Protein AF-A0A2P4QS79-F1 (afdb_monomer)

Foldseek 3Di:
DDDDDDDDDDDDDDDDDDDDDDDDDDDDDDDDDDDDDDDDDDDDDDDDDDDDDDDDDDDDDDDDDDDDDDDDDDDDDPPPPPVVQPLLNLLALAAEDEDDDLCVVVPDDDPVCVVLQKWKKFKDWDDDPRYIYIYIDTDDPVRDDPDTLIWIWGWDQDPVVRDIFTKTWLVSLQSNLCVRSVHDDDPVRSVVLVVVCCVQVWDWAAPPDVNRPVVLVSQCVDPPDHPPPNHDTITMGTSNCRVVSSRVVSCVSNPDDPPPD

pLDDT: mean 70.71, std 26.75, range [28.97, 98.38]

InterPro domains:
  IPR055509 Domain of unknown function DUF7082 [PF23305] (94-250)

Radius of gyration: 30.73 Å; Cα contacts (8 Å, |Δi|>4): 246; chains: 1; bounding box: 51×110×88 Å

Nearest PDB structures (foldseek):
  8tyy-assembly1_B  TM=3.807E-01  e=1.231E+00  Ensifer aridi
  5t3p-assembly1_A  TM=2.714E-01  e=2.803E-01  Homo sapiens

Solvent-accessible surface area (backbone atoms only — not comparable to full-atom values): 17527 Å² total; per-residue (Å²): 136,82,88,82,86,87,81,89,80,90,78,88,79,85,88,78,85,84,77,89,82,88,84,84,89,84,81,91,82,89,80,89,83,81,89,84,81,87,86,84,80,84,83,86,81,89,83,85,87,83,90,82,91,82,90,84,83,91,82,83,86,90,84,88,85,91,86,92,84,89,80,90,76,93,76,74,87,75,78,74,79,71,75,78,69,46,69,40,64,73,29,47,69,37,45,75,49,70,56,78,64,75,65,59,75,77,48,90,73,50,71,68,31,57,73,71,38,42,45,45,32,39,49,48,76,48,76,58,94,50,38,37,42,31,38,67,44,81,49,56,86,88,70,63,64,97,73,80,44,64,36,58,42,28,60,48,76,38,82,89,76,74,42,85,41,45,25,32,41,58,65,37,53,51,52,46,53,30,61,73,71,70,46,87,73,49,73,67,53,50,50,55,52,51,63,58,51,52,78,65,64,54,51,78,29,32,94,91,36,88,96,31,39,70,60,36,51,53,59,65,66,38,82,82,75,54,62,92,57,84,85,58,70,42,47,34,32,55,44,87,47,54,67,59,52,53,52,51,54,42,47,66,28,21,68,62,73,81,78,85,127

Structure (mmCIF, N/CA/C/O backbone):
data_AF-A0A2P4QS79-F1
#
_entry.id   AF-A0A2P4QS79-F1
#
loop_
_atom_site.group_PDB
_atom_site.id
_atom_site.type_symbol
_atom_site.label_atom_id
_atom_site.label_alt_id
_atom_site.label_comp_id
_atom_site.label_asym_id
_atom_site.label_entity_id
_atom_site.label_seq_id
_atom_site.pdbx_PDB_ins_code
_atom_site.Cartn_x
_atom_site.Cartn_y
_atom_site.Cartn_z
_atom_site.occupancy
_atom_site.B_iso_or_equiv
_atom_site.auth_seq_id
_atom_site.auth_comp_id
_atom_site.auth_asym_id
_atom_site.auth_atom_id
_atom_site.pdbx_PDB_model_num
ATOM 1 N N . MET A 1 1 ? 1.875 -49.638 8.925 1.00 35.75 1 MET A N 1
ATOM 2 C CA . MET A 1 1 ? 2.811 -48.730 9.615 1.00 35.75 1 MET A CA 1
ATOM 3 C C . MET A 1 1 ? 3.895 -48.361 8.611 1.00 35.75 1 MET A C 1
ATOM 5 O O . MET A 1 1 ? 4.547 -49.262 8.114 1.00 35.75 1 MET A O 1
ATOM 9 N N . ALA A 1 2 ? 3.957 -47.070 8.267 1.00 34.56 2 ALA A N 1
ATOM 10 C CA . ALA A 1 2 ? 4.999 -46.340 7.529 1.00 34.56 2 ALA A CA 1
ATOM 11 C C . ALA A 1 2 ? 5.436 -46.818 6.121 1.00 34.56 2 ALA A C 1
ATOM 13 O O . ALA A 1 2 ? 6.329 -47.641 5.960 1.00 34.56 2 ALA A O 1
ATOM 14 N N . MET A 1 3 ? 4.865 -46.155 5.108 1.00 29.72 3 MET A N 1
ATOM 15 C CA . MET A 1 3 ? 5.586 -45.716 3.906 1.00 29.72 3 MET A CA 1
ATOM 16 C C . MET A 1 3 ? 6.530 -44.559 4.277 1.00 29.72 3 MET A C 1
ATOM 18 O O . MET A 1 3 ? 6.174 -43.763 5.145 1.00 29.72 3 MET A O 1
ATOM 22 N N . VAL A 1 4 ? 7.677 -44.449 3.600 1.00 33.69 4 VAL A N 1
ATOM 23 C CA . VAL A 1 4 ? 8.150 -43.277 2.824 1.00 33.69 4 VAL A CA 1
ATOM 24 C C . VAL A 1 4 ? 9.611 -43.545 2.438 1.00 33.69 4 VAL A C 1
ATOM 26 O O . VAL A 1 4 ? 10.509 -43.536 3.277 1.00 33.69 4 VAL A O 1
ATOM 29 N N . TYR A 1 5 ? 9.833 -43.780 1.145 1.00 31.25 5 TYR A N 1
ATOM 30 C CA . TYR A 1 5 ? 11.139 -43.647 0.511 1.00 31.25 5 TYR A CA 1
ATOM 31 C C . TYR A 1 5 ? 11.399 -42.159 0.249 1.00 31.25 5 TYR A C 1
ATOM 33 O O . TYR A 1 5 ? 10.608 -41.490 -0.414 1.00 31.25 5 TYR A O 1
ATOM 41 N N . LEU A 1 6 ? 12.518 -41.657 0.763 1.00 37.09 6 LEU A N 1
ATOM 42 C CA . LEU A 1 6 ? 13.164 -40.440 0.283 1.00 37.09 6 LEU A CA 1
ATOM 43 C C . LEU A 1 6 ? 13.928 -40.792 -0.995 1.00 37.09 6 LEU A C 1
ATOM 45 O O . LEU A 1 6 ? 14.802 -41.655 -0.938 1.00 37.09 6 LEU A O 1
ATOM 49 N N . ASN A 1 7 ? 13.678 -40.100 -2.110 1.00 32.53 7 ASN A N 1
ATOM 50 C CA . ASN A 1 7 ? 14.799 -39.690 -2.950 1.00 32.53 7 ASN A CA 1
ATOM 51 C C . ASN A 1 7 ? 14.496 -38.482 -3.843 1.00 32.53 7 ASN A C 1
ATOM 53 O O . ASN A 1 7 ? 13.416 -38.345 -4.411 1.00 32.53 7 ASN A O 1
ATOM 57 N N . GLN A 1 8 ? 15.499 -37.612 -3.905 1.00 36.91 8 GLN A N 1
ATOM 58 C CA . GLN A 1 8 ? 15.573 -36.340 -4.614 1.00 36.91 8 GLN A CA 1
ATOM 59 C C . GLN A 1 8 ? 15.430 -36.488 -6.131 1.00 36.91 8 GLN A C 1
ATOM 61 O O . GLN A 1 8 ? 15.931 -37.432 -6.736 1.00 36.91 8 GLN A O 1
ATOM 66 N N . SER A 1 9 ? 14.828 -35.486 -6.767 1.00 34.41 9 SER A N 1
ATOM 67 C CA . SER A 1 9 ? 14.960 -35.252 -8.206 1.00 34.41 9 SER A CA 1
ATOM 68 C C . SER A 1 9 ? 15.068 -33.751 -8.447 1.00 34.41 9 SER A C 1
ATOM 70 O O . SER A 1 9 ? 14.074 -33.033 -8.504 1.00 34.41 9 SER A O 1
ATOM 72 N N . SER A 1 10 ? 16.312 -33.285 -8.531 1.00 34.25 10 SER A N 1
ATOM 73 C CA . SER A 1 10 ? 16.679 -31.996 -9.106 1.00 34.25 10 SER A CA 1
ATOM 74 C C . SER A 1 10 ? 16.410 -32.038 -10.608 1.00 34.25 10 SER A C 1
ATOM 76 O O . SER A 1 10 ? 16.962 -32.890 -11.300 1.00 34.25 10 SER A O 1
ATOM 78 N N . ILE A 1 11 ? 15.604 -31.110 -11.121 1.00 33.84 11 ILE A N 1
ATOM 79 C CA . ILE A 1 11 ? 15.519 -30.838 -12.558 1.00 33.84 11 ILE A CA 1
ATOM 80 C C . ILE A 1 11 ? 15.918 -29.380 -12.755 1.00 33.84 11 ILE A C 1
ATOM 82 O O . ILE A 1 11 ? 15.175 -28.459 -12.426 1.00 33.84 11 ILE A O 1
ATOM 86 N N . ALA A 1 12 ? 17.143 -29.199 -13.245 1.00 32.28 12 ALA A N 1
ATOM 87 C CA . ALA A 1 12 ? 17.610 -27.958 -13.834 1.00 32.28 12 ALA A CA 1
ATOM 88 C C . ALA A 1 12 ? 16.958 -27.802 -15.216 1.00 32.28 12 ALA A C 1
ATOM 90 O O . ALA A 1 12 ? 16.959 -28.744 -16.007 1.00 32.28 12 ALA A O 1
ATOM 91 N N . VAL A 1 13 ? 16.415 -26.620 -15.505 1.00 35.50 13 VAL A N 1
ATOM 92 C CA . VAL A 1 13 ? 15.931 -26.245 -16.841 1.00 35.50 13 VAL A CA 1
ATOM 93 C C . VAL A 1 13 ? 16.934 -25.244 -17.427 1.00 35.50 13 VAL A C 1
ATOM 95 O O . VAL A 1 13 ? 17.233 -24.256 -16.752 1.00 35.50 13 VAL A O 1
ATOM 98 N N . PRO A 1 14 ? 17.496 -25.480 -18.627 1.00 37.78 14 PRO A N 1
ATOM 99 C CA . PRO A 1 14 ? 18.484 -24.585 -19.212 1.00 37.78 14 PRO A CA 1
ATOM 100 C C . PRO A 1 14 ? 17.825 -23.356 -19.852 1.00 37.78 14 PRO A C 1
ATOM 102 O O . PRO A 1 14 ? 16.816 -23.451 -20.549 1.00 37.78 14 PRO A O 1
ATOM 105 N N . MET A 1 15 ? 18.436 -22.201 -19.594 1.00 35.03 15 MET A N 1
ATOM 106 C CA . MET A 1 15 ? 18.147 -20.896 -20.185 1.00 35.03 15 MET A CA 1
ATOM 107 C C . MET A 1 15 ? 18.647 -20.897 -21.638 1.00 35.03 15 MET A C 1
ATOM 109 O O . MET A 1 15 ? 19.835 -21.101 -21.870 1.00 35.03 15 MET A O 1
ATOM 113 N N . ALA A 1 16 ? 17.738 -20.733 -22.601 1.00 39.34 16 ALA A N 1
ATOM 114 C CA . ALA A 1 16 ? 18.063 -20.657 -24.023 1.00 39.34 16 ALA A CA 1
ATOM 115 C C . ALA A 1 16 ? 18.208 -19.195 -24.475 1.00 39.34 16 ALA A C 1
ATOM 117 O O . ALA A 1 16 ? 17.377 -18.346 -24.145 1.00 39.34 16 ALA A O 1
ATOM 118 N N . ASP A 1 17 ? 19.275 -18.954 -25.234 1.00 31.19 17 ASP A N 1
ATOM 119 C CA . ASP A 1 17 ? 19.666 -17.705 -25.880 1.00 31.19 17 ASP A CA 1
ATOM 120 C C . ASP A 1 17 ? 18.577 -17.149 -26.810 1.00 31.19 17 ASP A C 1
ATOM 122 O O . ASP A 1 17 ? 18.165 -17.807 -27.767 1.00 31.19 17 ASP A O 1
ATOM 126 N N . TYR A 1 18 ? 18.164 -15.898 -26.590 1.00 36.56 18 TYR A N 1
ATOM 127 C CA . TYR A 1 18 ? 17.430 -15.128 -27.594 1.00 36.56 18 TYR A CA 1
ATOM 128 C C . TYR A 1 18 ? 18.412 -14.276 -28.393 1.00 36.56 18 TYR A C 1
ATOM 130 O O . TYR A 1 18 ? 18.822 -13.189 -27.984 1.00 36.56 18 TYR A O 1
ATOM 138 N N . HIS A 1 19 ? 18.789 -14.808 -29.554 1.00 36.03 19 HIS A N 1
ATOM 139 C CA . HIS A 1 19 ? 19.471 -14.064 -30.597 1.00 36.03 19 HIS A CA 1
ATOM 140 C C . HIS A 1 19 ? 18.536 -13.039 -31.256 1.00 36.03 19 HIS A C 1
ATOM 142 O O . HIS A 1 19 ? 17.372 -13.298 -31.554 1.00 36.03 19 HIS A O 1
ATOM 148 N N . HIS A 1 20 ? 19.132 -11.874 -31.485 1.00 40.84 20 HIS A N 1
ATOM 149 C CA . HIS A 1 20 ? 18.682 -10.712 -32.239 1.00 40.84 20 HIS A CA 1
ATOM 150 C C . HIS A 1 20 ? 18.032 -11.087 -33.585 1.00 40.84 20 HIS A C 1
ATOM 152 O O . HIS A 1 20 ? 18.684 -11.698 -34.432 1.00 40.84 20 HIS A O 1
ATOM 158 N N . LEU A 1 21 ? 16.784 -10.667 -33.813 1.00 33.66 21 LEU A N 1
ATOM 159 C CA . LEU A 1 21 ? 16.186 -10.624 -35.148 1.00 33.66 21 LEU A CA 1
ATOM 160 C C . LEU A 1 21 ? 15.744 -9.196 -35.456 1.00 33.66 21 LEU A C 1
ATOM 162 O O . LEU A 1 21 ? 14.820 -8.649 -34.860 1.00 33.66 21 LEU A O 1
ATOM 166 N N . ASP A 1 22 ? 16.498 -8.626 -36.385 1.00 32.56 22 ASP A N 1
ATOM 167 C CA . ASP A 1 22 ? 16.307 -7.354 -37.056 1.00 32.56 22 ASP A CA 1
ATOM 168 C C . ASP A 1 22 ? 15.315 -7.592 -38.209 1.00 32.56 22 ASP A C 1
ATOM 170 O O . ASP A 1 22 ? 15.558 -8.449 -39.061 1.00 32.56 22 ASP A O 1
ATOM 174 N N . LEU A 1 23 ? 14.178 -6.891 -38.223 1.00 33.81 23 LEU A N 1
ATOM 175 C CA . LEU A 1 23 ? 13.239 -6.892 -39.349 1.00 33.81 23 LEU A CA 1
ATOM 176 C C . LEU A 1 23 ? 12.985 -5.447 -39.783 1.00 33.81 23 LEU A C 1
ATOM 178 O O . LEU A 1 23 ? 12.020 -4.795 -39.388 1.00 33.81 23 LEU A O 1
ATOM 182 N N . SER A 1 24 ? 13.877 -4.960 -40.637 1.00 32.41 24 SER A N 1
ATOM 183 C CA . SER A 1 24 ? 13.549 -3.943 -41.626 1.00 32.41 24 SER A CA 1
ATOM 184 C C . SER A 1 24 ? 13.025 -4.643 -42.886 1.00 32.41 24 SER A C 1
ATOM 186 O O . SER A 1 24 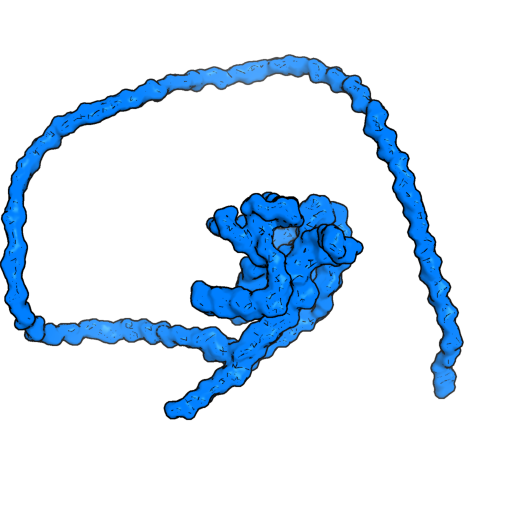? 13.546 -5.690 -43.269 1.00 32.41 24 SER A O 1
ATOM 188 N N . THR A 1 25 ? 12.032 -4.030 -43.544 1.00 33.38 25 THR A N 1
ATOM 189 C CA . THR A 1 25 ? 11.445 -4.369 -44.867 1.00 33.38 25 THR A CA 1
ATOM 190 C C . THR A 1 25 ? 10.062 -5.029 -44.839 1.00 33.38 25 THR A C 1
ATOM 192 O O . THR A 1 25 ? 9.965 -6.243 -44.956 1.00 33.38 25 THR A O 1
ATOM 195 N N . ILE A 1 26 ? 9.003 -4.206 -44.806 1.00 36.53 26 ILE A N 1
ATOM 196 C CA . ILE A 1 26 ? 7.725 -4.389 -45.539 1.00 36.53 26 ILE A CA 1
ATOM 197 C C . ILE A 1 26 ? 7.213 -2.960 -45.828 1.00 36.53 26 ILE A C 1
ATOM 199 O O . ILE A 1 26 ? 6.758 -2.279 -44.918 1.00 36.53 26 ILE A O 1
ATOM 203 N N . SER A 1 27 ? 7.647 -2.327 -46.921 1.00 35.88 27 SER A N 1
ATOM 204 C CA . SER A 1 27 ? 6.990 -2.243 -48.240 1.00 35.88 27 SER A CA 1
ATOM 205 C C . SER A 1 27 ? 5.628 -1.540 -48.229 1.00 35.88 27 SER A C 1
ATOM 207 O O . SER A 1 27 ? 4.627 -2.090 -47.770 1.00 35.88 27 SER A O 1
ATOM 209 N N . ASP A 1 28 ? 5.648 -0.338 -48.803 1.00 33.78 28 ASP A N 1
ATOM 210 C CA . ASP A 1 28 ? 4.534 0.544 -49.127 1.00 33.78 28 ASP A CA 1
ATOM 211 C C . ASP A 1 28 ? 3.415 -0.146 -49.916 1.00 33.78 28 ASP A C 1
ATOM 213 O O . ASP A 1 28 ? 3.658 -0.849 -50.899 1.00 33.78 28 ASP A O 1
ATOM 217 N N . ALA A 1 29 ? 2.172 0.152 -49.544 1.00 35.03 29 ALA A N 1
ATOM 218 C CA . ALA A 1 29 ? 1.018 0.007 -50.419 1.00 35.03 29 ALA A CA 1
ATOM 219 C C . ALA A 1 29 ? 0.122 1.240 -50.264 1.00 35.03 29 ALA A C 1
ATOM 221 O O . ALA A 1 29 ? -0.589 1.413 -49.275 1.00 35.03 29 ALA A O 1
ATOM 222 N N . SER A 1 30 ? 0.199 2.110 -51.266 1.00 35.03 30 SER A N 1
ATOM 223 C CA . SER A 1 30 ? -0.678 3.252 -51.488 1.00 35.03 30 SER A CA 1
ATOM 224 C C . SER A 1 30 ? -2.090 2.790 -51.845 1.00 35.03 30 SER A C 1
ATOM 226 O O . SER A 1 30 ? -2.254 1.968 -52.745 1.00 35.03 30 SER A O 1
ATOM 228 N N . ILE A 1 31 ? -3.109 3.389 -51.227 1.00 35.34 31 ILE A N 1
ATOM 229 C C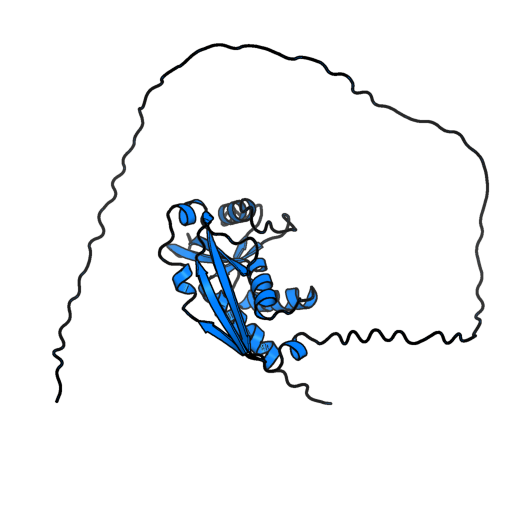A . ILE A 1 31 ? -4.459 3.458 -51.797 1.00 35.34 31 ILE A CA 1
ATOM 230 C C . ILE A 1 31 ? -4.925 4.912 -51.728 1.00 35.34 31 ILE A C 1
ATOM 232 O O . ILE A 1 31 ? -5.110 5.484 -50.654 1.00 35.34 31 ILE A O 1
ATOM 236 N N . SER A 1 32 ? -5.083 5.495 -52.910 1.00 36.44 32 SER A N 1
ATOM 237 C CA . SER A 1 32 ? -5.879 6.680 -53.205 1.00 36.44 32 SER A CA 1
ATOM 238 C C . SER A 1 32 ? -7.363 6.299 -53.282 1.00 36.44 32 SER A C 1
ATOM 240 O O . SER A 1 32 ? -7.685 5.267 -53.861 1.00 36.44 32 SER A O 1
ATOM 242 N N . ASP A 1 33 ? -8.271 7.103 -52.724 1.00 33.81 33 ASP A N 1
ATOM 243 C CA . ASP A 1 33 ? -9.109 8.011 -53.526 1.00 33.81 33 ASP A CA 1
ATOM 244 C C . ASP A 1 33 ? -10.245 8.693 -52.737 1.00 33.81 33 ASP A C 1
ATOM 246 O O . ASP A 1 33 ? -10.927 8.098 -51.908 1.00 33.81 33 ASP A O 1
ATOM 250 N N . ALA A 1 34 ? -10.431 9.965 -53.108 1.00 31.53 34 ALA A N 1
ATOM 251 C CA . ALA A 1 34 ? -11.682 10.714 -53.274 1.00 31.53 34 ALA A CA 1
ATOM 252 C C . ALA A 1 34 ? -12.667 10.926 -52.096 1.00 31.53 34 ALA A C 1
ATOM 254 O O . ALA A 1 34 ? -13.549 10.128 -51.803 1.00 31.53 34 ALA A O 1
ATOM 255 N N . SER A 1 35 ? -12.567 12.136 -51.530 1.00 34.53 35 SER A N 1
ATOM 256 C CA . SER A 1 35 ? -13.593 13.195 -51.407 1.00 34.53 35 SER A CA 1
ATOM 257 C C . SER A 1 35 ? -15.084 12.869 -51.619 1.00 34.53 35 SER A C 1
ATOM 259 O O . SER A 1 35 ? -15.445 12.313 -52.648 1.00 34.53 35 SER A O 1
ATOM 261 N N . ILE A 1 36 ? -15.958 13.454 -50.777 1.00 34.69 36 ILE A N 1
ATOM 262 C CA . ILE A 1 36 ? -17.003 14.425 -51.192 1.00 34.69 36 ILE A CA 1
ATOM 263 C C . ILE A 1 36 ? -17.643 15.142 -49.976 1.00 34.69 36 ILE A C 1
ATOM 265 O O . ILE A 1 36 ? -18.061 14.521 -49.005 1.00 34.69 36 ILE A O 1
ATOM 269 N N . SER A 1 37 ? -17.727 16.472 -50.132 1.00 32.12 37 SER A N 1
ATOM 270 C CA . SER A 1 37 ? -18.597 17.501 -49.519 1.00 32.12 37 SER A CA 1
ATOM 271 C C . SER A 1 37 ? -18.647 17.642 -47.991 1.00 32.12 37 SER A C 1
ATOM 273 O O . SER A 1 37 ? -19.159 16.781 -47.290 1.00 32.12 37 SER A O 1
ATOM 275 N N . SER A 1 38 ? -18.132 18.728 -47.409 1.00 30.45 38 SER A N 1
ATOM 276 C CA . SER A 1 38 ? -18.639 20.116 -47.495 1.00 30.45 38 SER A CA 1
ATOM 277 C C . SER A 1 38 ? -20.035 20.285 -46.893 1.00 30.45 38 SER A C 1
ATOM 279 O O . SER A 1 38 ? -21.024 20.128 -47.598 1.00 30.45 38 SER A O 1
ATOM 281 N N . ILE A 1 39 ? -20.100 20.756 -45.645 1.00 33.75 39 ILE A N 1
ATOM 282 C CA . ILE A 1 39 ? -20.941 21.916 -45.334 1.00 33.75 39 ILE A CA 1
ATOM 283 C C . ILE A 1 39 ? -20.078 22.906 -44.559 1.00 33.75 39 ILE A C 1
ATOM 285 O O . ILE A 1 39 ? -19.580 22.649 -43.466 1.00 33.75 39 ILE A O 1
ATOM 289 N N . SER A 1 40 ? -19.869 24.019 -45.235 1.00 33.09 40 SER A N 1
ATOM 290 C CA . SER A 1 40 ? -19.254 25.250 -44.802 1.00 33.09 40 SER A CA 1
ATOM 291 C C . SER A 1 40 ? -20.204 26.056 -43.914 1.00 33.09 40 SER A C 1
ATOM 293 O O . SER A 1 40 ? -21.419 26.023 -44.100 1.00 33.09 40 SER A O 1
ATOM 295 N N . ASN A 1 41 ? -19.628 26.818 -42.988 1.00 35.38 41 ASN A N 1
ATOM 296 C CA . ASN A 1 41 ? -19.740 28.282 -42.876 1.00 35.38 41 ASN A CA 1
ATOM 297 C C . ASN A 1 41 ? -19.338 28.657 -41.441 1.00 35.38 41 ASN A C 1
ATOM 299 O O . ASN A 1 41 ? -19.986 28.264 -40.478 1.00 35.38 41 ASN A O 1
ATOM 303 N N . ALA A 1 42 ? -18.119 29.169 -41.275 1.00 32.41 42 ALA A N 1
ATOM 304 C CA . ALA A 1 42 ? -17.786 30.599 -41.346 1.00 32.41 42 ALA A CA 1
ATOM 305 C C . ALA A 1 42 ? -18.232 31.305 -40.049 1.00 32.41 42 ALA A C 1
ATOM 307 O O . ALA A 1 42 ? -19.421 31.481 -39.829 1.00 32.41 42 ALA A O 1
ATOM 308 N N . SER A 1 43 ? -17.352 31.485 -39.061 1.00 33.16 43 SER A N 1
ATOM 309 C CA . SER A 1 43 ? -16.210 32.421 -38.981 1.00 33.16 43 SER A CA 1
ATOM 310 C C . SER A 1 43 ? -16.621 33.805 -38.468 1.00 33.16 43 SER A C 1
ATOM 312 O O . SER A 1 43 ? -17.701 34.291 -38.787 1.00 33.16 43 SER A O 1
ATOM 314 N N . ILE A 1 44 ? -15.630 34.455 -37.837 1.00 31.66 44 ILE A N 1
ATOM 315 C CA . ILE A 1 44 ? -15.493 35.901 -37.567 1.00 31.66 44 ILE A CA 1
ATOM 316 C C . ILE A 1 44 ? -16.165 36.312 -36.234 1.00 31.66 44 ILE A C 1
ATOM 318 O O . ILE A 1 44 ? -17.323 35.996 -36.009 1.00 31.66 44 ILE A O 1
ATOM 322 N N . SER A 1 45 ? -15.516 36.960 -35.259 1.00 34.41 45 SER A N 1
ATOM 323 C CA . SER A 1 45 ? -14.300 37.796 -35.246 1.00 34.41 45 SER A CA 1
ATOM 324 C C . SER A 1 45 ? -13.761 37.983 -33.822 1.00 34.41 45 SER A C 1
ATOM 326 O O . SER A 1 45 ? -14.539 38.163 -32.886 1.00 34.41 45 SER A O 1
ATOM 328 N N . ASP A 1 46 ? -12.435 38.076 -33.722 1.00 34.53 46 ASP A N 1
ATOM 329 C CA . ASP A 1 46 ? -11.697 38.852 -32.718 1.00 34.53 46 ASP A CA 1
ATOM 330 C C . ASP A 1 46 ? -12.067 40.345 -32.752 1.00 34.53 46 ASP A C 1
ATOM 332 O O . ASP A 1 46 ? -12.219 40.903 -33.838 1.00 34.53 46 ASP A O 1
ATOM 336 N N . ALA A 1 47 ? -12.077 41.013 -31.594 1.00 32.16 47 ALA A N 1
ATOM 337 C CA . A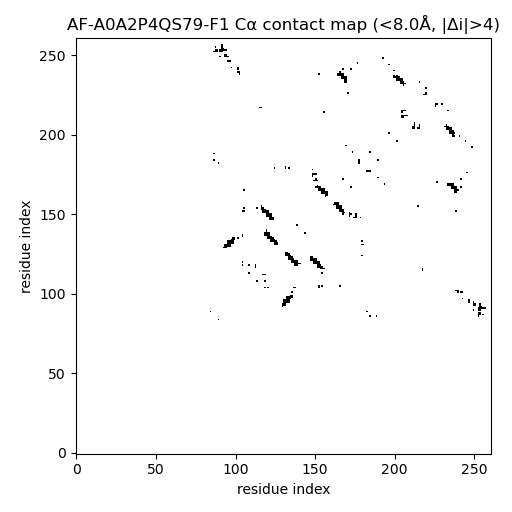LA A 1 47 ? -11.483 42.347 -31.430 1.00 32.16 47 ALA A CA 1
ATOM 338 C C . ALA A 1 47 ? -11.478 42.792 -29.958 1.00 32.16 47 ALA A C 1
ATOM 340 O O . ALA A 1 47 ? -12.439 42.618 -29.212 1.00 32.16 47 ALA A O 1
ATOM 341 N N . SER A 1 48 ? -10.354 43.389 -29.585 1.00 32.22 48 SER A N 1
ATOM 342 C CA . SER A 1 48 ? -9.978 43.913 -28.276 1.00 32.22 48 SER A CA 1
ATOM 343 C C . SER A 1 48 ? -10.508 45.337 -27.990 1.00 32.22 48 SER A C 1
ATOM 345 O O . SER A 1 48 ? -10.984 46.011 -28.896 1.00 32.22 48 SER A O 1
ATOM 347 N N . ILE A 1 49 ? -10.220 45.808 -26.761 1.00 33.91 49 ILE A N 1
ATOM 348 C CA . ILE A 1 49 ? -9.876 47.198 -26.348 1.00 33.91 49 ILE A CA 1
ATOM 349 C C . ILE A 1 49 ? -10.955 48.072 -25.643 1.00 33.91 49 ILE A C 1
ATOM 351 O O . ILE A 1 49 ? -11.941 48.497 -26.230 1.00 33.91 49 ILE A O 1
ATOM 355 N N . SER A 1 50 ? -10.622 48.351 -24.367 1.00 32.03 50 SER A N 1
ATOM 356 C CA . SER A 1 50 ? -10.694 49.577 -23.531 1.00 32.03 50 SER A CA 1
ATOM 357 C C . SER A 1 50 ? -11.992 50.334 -23.195 1.00 32.03 50 SER A C 1
ATOM 359 O O . SER A 1 50 ? -12.709 50.802 -24.069 1.00 32.03 50 SER A O 1
ATOM 361 N N . ASP A 1 51 ? -12.101 50.591 -21.883 1.00 30.44 51 ASP A N 1
ATOM 362 C CA . ASP A 1 51 ? -12.321 51.874 -21.185 1.00 30.44 51 ASP A CA 1
ATOM 363 C C . ASP A 1 51 ? -13.523 52.775 -21.526 1.00 30.44 51 ASP A C 1
ATOM 365 O O . ASP A 1 51 ? -13.610 53.353 -22.602 1.00 30.44 51 ASP A O 1
ATOM 369 N N . ALA A 1 52 ? -14.356 53.024 -20.501 1.00 33.09 52 ALA A N 1
ATOM 370 C CA . ALA A 1 52 ? -14.523 54.335 -19.840 1.00 33.09 52 ALA A CA 1
ATOM 371 C C . ALA A 1 52 ? -15.955 54.616 -19.317 1.00 33.09 52 ALA A C 1
ATOM 373 O O . ALA A 1 52 ? -16.881 54.860 -20.076 1.00 33.09 52 ALA A O 1
ATOM 374 N N . ILE A 1 53 ? -16.066 54.647 -17.981 1.00 31.86 53 ILE A N 1
ATOM 375 C CA . ILE A 1 53 ? -16.553 55.767 -17.142 1.00 31.86 53 ILE A CA 1
ATOM 376 C C . ILE A 1 53 ? -17.988 56.311 -17.340 1.00 31.86 53 ILE A C 1
ATOM 378 O O . ILE A 1 53 ? -18.290 57.007 -18.301 1.00 31.86 53 ILE A O 1
ATOM 382 N N . SER A 1 54 ? -18.780 56.179 -16.268 1.00 35.09 54 SER A N 1
ATOM 383 C CA . SER A 1 54 ? -19.653 57.219 -15.678 1.00 35.09 54 SER A CA 1
ATOM 384 C C . SER A 1 54 ? -19.997 56.742 -14.254 1.00 35.09 54 SER A C 1
ATOM 386 O O . SER A 1 54 ? -20.653 55.716 -14.098 1.00 35.09 54 SER A O 1
ATOM 388 N N . ASP A 1 55 ? -19.312 57.187 -13.204 1.00 30.41 55 ASP A N 1
ATOM 389 C CA . ASP A 1 55 ? -19.450 58.477 -12.509 1.00 30.41 55 ASP A CA 1
ATOM 390 C C . ASP A 1 55 ? -20.793 58.637 -11.773 1.00 30.41 55 ASP A C 1
ATOM 392 O O . ASP A 1 55 ? -21.844 58.719 -12.404 1.00 30.41 55 ASP A O 1
ATOM 396 N N . ALA A 1 56 ? -20.720 58.630 -10.434 1.00 34.66 56 ALA A N 1
ATOM 397 C CA . ALA A 1 56 ? -21.516 59.444 -9.510 1.00 34.66 56 ALA A CA 1
ATOM 398 C C . ALA A 1 56 ? -21.147 59.120 -8.042 1.00 34.66 56 ALA A C 1
ATOM 400 O O . ALA A 1 56 ? -21.717 58.232 -7.411 1.00 34.66 56 ALA A O 1
ATOM 401 N N . THR A 1 57 ? -20.210 59.923 -7.520 1.00 36.78 57 THR A N 1
ATOM 402 C CA . THR A 1 57 ? -20.282 60.666 -6.236 1.00 36.78 57 THR A CA 1
ATOM 403 C C . THR A 1 57 ? -20.382 59.921 -4.886 1.00 36.78 57 THR A C 1
ATOM 405 O O . THR A 1 57 ? -21.383 59.281 -4.594 1.00 36.78 57 THR A O 1
ATOM 408 N N . LEU A 1 58 ? -19.330 60.044 -4.046 1.00 35.28 58 LEU A N 1
ATOM 409 C CA . LEU A 1 58 ? -19.227 60.889 -2.815 1.00 35.28 58 LEU A CA 1
ATOM 410 C C . LEU A 1 58 ? -19.693 60.147 -1.534 1.00 35.28 58 LEU A C 1
ATOM 412 O O . LEU A 1 58 ? -20.730 59.507 -1.550 1.00 35.28 58 LEU A O 1
ATOM 416 N N . ASP A 1 59 ? -19.062 60.186 -0.358 1.00 31.27 59 ASP A N 1
ATOM 417 C CA . ASP A 1 59 ? -17.826 60.793 0.145 1.00 31.27 59 ASP A CA 1
ATOM 418 C C . ASP A 1 59 ? -17.536 60.226 1.569 1.00 31.27 59 ASP A C 1
ATOM 420 O O . ASP A 1 59 ? -18.422 59.697 2.237 1.00 31.27 59 ASP A O 1
ATOM 424 N N . CYS A 1 60 ? -16.268 60.329 1.969 1.00 28.97 60 CYS A N 1
ATOM 425 C CA . CYS A 1 60 ? -15.562 60.240 3.260 1.00 28.97 60 CYS A CA 1
ATOM 426 C C . CYS A 1 60 ? -16.160 59.674 4.587 1.00 28.97 60 CYS A C 1
ATOM 428 O O . CYS A 1 60 ? -17.096 60.199 5.179 1.00 28.97 60 CYS A O 1
ATOM 430 N N . LYS A 1 61 ? -15.412 58.674 5.115 1.00 34.69 61 LYS A N 1
ATOM 431 C CA . LYS A 1 61 ? -14.815 58.449 6.477 1.00 34.69 61 LYS A CA 1
ATOM 432 C C . LYS A 1 61 ? -14.961 59.572 7.548 1.00 34.69 61 LYS A C 1
ATOM 434 O O . LYS A 1 61 ? -15.015 60.725 7.138 1.00 34.69 61 LYS A O 1
ATOM 439 N N . PRO A 1 62 ? -14.845 59.324 8.892 1.00 39.16 62 PRO A N 1
ATOM 440 C CA . PRO A 1 62 ? -13.788 58.513 9.538 1.00 39.16 62 PRO A CA 1
ATOM 441 C C . PRO A 1 62 ? -14.146 57.796 10.879 1.00 39.16 62 PRO A C 1
ATOM 443 O O . PRO A 1 62 ? -15.297 57.564 11.221 1.00 39.16 62 PRO A O 1
ATOM 446 N N . GLU A 1 63 ? -13.086 57.377 11.572 1.00 31.84 63 GLU A N 1
ATOM 447 C CA . GLU A 1 63 ? -12.881 56.331 12.582 1.00 31.84 63 GLU A CA 1
ATOM 448 C C . GLU A 1 63 ? -13.069 56.724 14.078 1.00 31.84 63 GLU A C 1
ATOM 450 O O . GLU A 1 63 ? -12.703 57.832 14.458 1.00 31.84 63 GLU A O 1
ATOM 455 N N . GLN A 1 64 ? -13.441 55.711 14.903 1.00 39.53 64 GLN A N 1
ATOM 456 C CA . GLN A 1 64 ? -13.172 55.467 16.362 1.00 39.53 64 GLN A CA 1
ATOM 457 C C . GLN A 1 64 ? -13.969 56.311 17.407 1.00 39.53 64 GLN A C 1
ATOM 459 O O . GLN A 1 64 ? -14.354 57.421 17.055 1.00 39.53 64 GLN A O 1
ATOM 464 N N . PRO A 1 65 ? -14.223 55.878 18.688 1.00 39.09 65 PRO A N 1
ATOM 465 C CA . PRO A 1 65 ? -13.478 54.915 19.535 1.00 39.09 65 PRO A CA 1
ATOM 466 C C . PRO A 1 65 ? -14.300 53.973 20.493 1.00 39.09 65 PRO A C 1
ATOM 468 O O . PRO A 1 65 ? -15.525 53.933 20.507 1.00 39.09 65 PRO A O 1
ATOM 471 N N . ILE A 1 66 ? -13.548 53.203 21.297 1.00 39.84 66 ILE A N 1
ATOM 472 C CA . ILE A 1 66 ? -13.828 52.168 22.334 1.00 39.84 66 ILE A CA 1
ATOM 473 C C . ILE A 1 66 ? -14.807 52.570 23.470 1.00 39.84 66 ILE A C 1
ATOM 475 O O . ILE A 1 66 ? -14.658 53.682 23.950 1.00 39.84 66 ILE A O 1
ATOM 479 N N . VAL A 1 67 ? -15.661 51.644 23.986 1.00 38.00 67 VAL A N 1
ATOM 480 C CA . VAL A 1 67 ? -16.044 51.373 25.424 1.00 38.00 67 VAL A CA 1
ATOM 481 C C . VAL A 1 67 ? -16.923 50.079 25.513 1.00 38.00 67 VAL A C 1
ATOM 483 O O . VAL A 1 67 ? -17.654 49.798 24.563 1.00 38.00 67 VAL A O 1
ATOM 486 N N . PRO A 1 68 ? -16.864 49.249 26.590 1.00 40.50 68 PRO A N 1
ATOM 487 C CA . PRO A 1 68 ? -17.427 47.892 26.634 1.00 40.50 68 PRO A CA 1
ATOM 488 C C . PRO A 1 68 ? -18.865 47.831 27.184 1.00 40.50 68 PRO A C 1
ATOM 490 O O . PRO A 1 68 ? -19.222 48.572 28.097 1.00 40.50 68 PRO A O 1
ATOM 493 N N . SER A 1 69 ? -19.677 46.890 26.686 1.00 33.50 69 SER A N 1
ATOM 494 C CA . SER A 1 69 ? -21.015 46.613 27.224 1.00 33.50 69 SER A CA 1
ATOM 495 C C . SER A 1 69 ? -21.281 45.113 27.335 1.00 33.50 69 SER A C 1
ATOM 497 O O . SER A 1 69 ? -21.300 44.364 26.360 1.00 33.50 69 SER A O 1
ATOM 499 N N . SER A 1 70 ? -21.462 44.691 28.579 1.00 41.47 70 SER A N 1
ATOM 500 C CA . SER A 1 70 ? -22.021 43.423 29.014 1.00 41.47 70 SER A CA 1
ATOM 501 C C . SER A 1 70 ? -23.537 43.402 28.804 1.00 41.47 70 SER A C 1
ATOM 503 O O . SER A 1 70 ? -24.210 44.256 29.365 1.00 41.47 70 SER A O 1
ATOM 505 N N . HIS A 1 71 ? -24.087 42.396 28.115 1.00 34.41 71 HIS A N 1
ATOM 506 C CA . HIS A 1 71 ? -25.295 41.699 28.577 1.00 34.41 71 HIS A CA 1
ATOM 507 C C . HIS A 1 71 ? -25.489 40.344 27.869 1.00 34.41 71 HIS A C 1
ATOM 509 O O . HIS A 1 71 ? -25.132 40.189 26.699 1.00 34.41 71 HIS A O 1
ATOM 515 N N . PRO A 1 72 ? -26.026 39.341 28.588 1.00 42.16 72 PRO A N 1
ATOM 516 C CA . PRO A 1 72 ? -26.074 37.954 28.159 1.00 42.16 72 PRO A CA 1
ATOM 517 C C . PRO A 1 72 ? -27.319 37.702 27.308 1.00 42.16 72 PRO A C 1
ATOM 519 O O . PRO A 1 72 ? -28.424 38.092 27.677 1.00 42.16 72 PRO A O 1
ATOM 522 N N . THR A 1 73 ? -27.171 36.979 26.201 1.00 37.56 73 THR A N 1
ATOM 523 C CA . THR A 1 73 ? -28.314 36.295 25.590 1.00 37.56 73 THR A CA 1
ATOM 524 C C . THR A 1 73 ? -28.000 34.816 25.457 1.00 37.56 73 THR A C 1
ATOM 526 O O . THR A 1 73 ? -27.281 34.356 24.575 1.00 37.56 73 THR A O 1
ATOM 529 N N . ASP A 1 74 ? -28.559 34.075 26.406 1.00 43.75 74 ASP A N 1
ATOM 530 C CA . ASP A 1 74 ? -28.784 32.648 26.319 1.00 43.75 74 ASP A CA 1
ATOM 531 C C . ASP A 1 74 ? -29.634 32.351 25.072 1.00 43.75 74 ASP A C 1
ATOM 533 O O . ASP A 1 74 ? -30.830 32.648 25.005 1.00 43.75 74 ASP A O 1
ATOM 537 N N . ARG A 1 75 ? -29.000 31.791 24.041 1.00 39.78 75 ARG A N 1
ATOM 538 C CA . ARG A 1 75 ? -29.697 31.097 22.960 1.00 39.78 75 ARG A CA 1
ATOM 539 C C . ARG A 1 75 ? -29.027 29.760 22.693 1.00 39.78 75 ARG A C 1
ATOM 541 O O . ARG A 1 75 ? -28.193 29.614 21.809 1.00 39.78 75 ARG A O 1
ATOM 548 N N . LYS A 1 76 ? -29.527 28.778 23.443 1.00 36.34 76 LYS A N 1
ATOM 549 C CA . LYS A 1 76 ? -29.822 27.411 23.003 1.00 36.34 76 LYS A CA 1
ATOM 550 C C . LYS A 1 76 ? -28.629 26.656 22.431 1.00 36.34 76 LYS A C 1
ATOM 552 O O . LYS A 1 76 ? -28.316 26.695 21.244 1.00 36.34 76 LYS A O 1
ATOM 557 N N . HIS A 1 77 ? -28.077 25.846 23.325 1.00 43.88 77 HIS A N 1
ATOM 558 C CA . HIS A 1 77 ? -27.423 24.576 23.059 1.00 43.88 77 HIS A CA 1
ATOM 559 C C . HIS A 1 77 ? -27.905 23.912 21.757 1.00 43.88 77 HIS A C 1
ATOM 561 O O . HIS A 1 77 ? -28.850 23.127 21.742 1.00 43.88 77 HIS A O 1
ATOM 567 N N . LYS A 1 78 ? -27.180 24.145 20.665 1.00 34.53 78 LYS A N 1
ATOM 568 C CA . LYS A 1 78 ? -26.950 23.099 19.674 1.00 34.53 78 LYS A CA 1
ATOM 569 C C . LYS A 1 78 ? -25.537 22.614 19.900 1.00 34.53 78 LYS A C 1
ATOM 571 O O . LYS A 1 78 ? -24.614 22.933 19.158 1.00 34.53 78 LYS A O 1
ATOM 576 N N . ILE A 1 79 ? -25.395 21.874 20.994 1.00 36.94 79 ILE A N 1
ATOM 577 C CA . ILE A 1 79 ? -24.239 21.041 21.254 1.00 36.94 79 ILE A CA 1
ATOM 578 C C . ILE A 1 79 ? -24.129 20.081 20.061 1.00 36.94 79 ILE A C 1
ATOM 580 O O . ILE A 1 79 ? -24.745 19.021 20.016 1.00 36.94 79 ILE A O 1
ATOM 584 N N . ARG A 1 80 ? -23.363 20.471 19.042 1.00 38.72 80 ARG A N 1
ATOM 585 C CA . ARG A 1 80 ? -22.720 19.509 18.159 1.00 38.72 80 ARG A CA 1
ATOM 586 C C . ARG A 1 80 ? -21.564 18.937 18.968 1.00 38.72 80 ARG A C 1
ATOM 588 O O . ARG A 1 80 ? -20.431 19.388 18.833 1.00 38.72 80 ARG A O 1
ATOM 595 N N . ILE A 1 81 ? -21.855 17.947 19.812 1.00 36.44 81 ILE A N 1
ATOM 596 C CA . ILE A 1 81 ? -20.843 16.966 20.204 1.00 36.44 81 ILE A CA 1
ATOM 597 C C . ILE A 1 81 ? -20.501 16.208 18.915 1.00 36.44 81 ILE A C 1
ATOM 599 O O . ILE A 1 81 ? -21.075 15.177 18.596 1.00 36.44 81 ILE A O 1
ATOM 603 N N . PHE A 1 82 ? -19.602 16.774 18.113 1.00 41.84 82 PHE A N 1
ATOM 604 C CA . PHE A 1 82 ? -18.645 15.955 17.394 1.00 41.84 82 PHE A CA 1
ATOM 605 C C . PHE A 1 82 ? -17.536 15.724 18.407 1.00 41.84 82 PHE A C 1
ATOM 607 O O . PHE A 1 82 ? -16.584 16.498 18.490 1.00 41.84 82 PHE A O 1
ATOM 614 N N . THR A 1 83 ? -17.682 14.697 19.241 1.00 43.56 83 THR A N 1
ATOM 615 C CA . THR A 1 83 ? -16.503 14.078 19.836 1.00 43.56 83 THR A CA 1
ATOM 616 C C . THR A 1 83 ? -15.605 13.715 18.663 1.00 43.56 83 THR A C 1
ATOM 618 O O . THR A 1 83 ? -15.915 12.803 17.898 1.00 43.56 83 THR A O 1
ATOM 621 N N . LEU A 1 84 ? -14.541 14.492 18.457 1.00 53.00 84 LEU A N 1
ATOM 622 C CA . LEU A 1 84 ? -13.468 14.129 17.548 1.00 53.00 84 LEU A CA 1
ATOM 623 C C . LEU A 1 84 ? -12.777 12.933 18.199 1.00 53.00 84 LEU A C 1
ATOM 625 O O . LEU A 1 84 ? -11.822 13.090 18.958 1.00 53.00 84 LEU A O 1
ATOM 629 N N . GLU A 1 85 ? -13.345 11.744 18.000 1.00 69.94 85 GLU A N 1
ATOM 630 C CA . GLU A 1 85 ? -12.707 10.509 18.421 1.00 69.94 85 GLU A CA 1
ATOM 631 C C . GLU A 1 85 ? -11.344 10.469 17.741 1.00 69.94 85 GLU A C 1
ATOM 633 O O . GLU A 1 85 ? -11.232 10.564 16.516 1.00 69.94 85 GLU A O 1
ATOM 638 N N . SER A 1 86 ? -10.287 10.399 18.548 1.00 86.12 86 SER A N 1
ATOM 639 C CA . SER A 1 86 ? -8.941 10.285 18.006 1.00 86.12 86 SER A CA 1
ATOM 640 C C . SER A 1 86 ? -8.856 8.994 17.194 1.00 86.12 86 SER A C 1
ATOM 642 O O . SER A 1 86 ? -9.457 7.991 17.577 1.00 86.12 86 SER A O 1
ATOM 644 N N . LEU A 1 87 ? -8.024 8.947 16.147 1.00 86.81 87 LEU A N 1
ATOM 645 C CA . LEU A 1 87 ? -7.682 7.689 15.469 1.00 86.81 87 LEU A CA 1
ATOM 646 C C . LEU A 1 87 ? -7.320 6.553 16.447 1.00 86.81 87 LEU A C 1
ATOM 648 O O . LEU A 1 87 ? -7.607 5.389 16.181 1.00 86.81 87 LEU A O 1
ATOM 652 N N . THR A 1 88 ? -6.732 6.896 17.597 1.00 88.19 88 THR A N 1
ATOM 653 C CA . THR A 1 88 ? -6.449 5.953 18.691 1.00 88.19 88 THR A CA 1
ATOM 654 C C . THR A 1 88 ? -7.721 5.355 19.295 1.00 88.19 88 THR A C 1
ATOM 656 O O . THR A 1 88 ? -7.785 4.150 19.509 1.00 88.19 88 THR A O 1
ATOM 659 N N . ASP A 1 89 ? -8.738 6.178 19.552 1.00 87.75 89 ASP A N 1
ATOM 660 C CA . ASP A 1 89 ? -10.013 5.740 20.125 1.00 87.75 89 ASP A CA 1
ATOM 661 C C . ASP A 1 89 ? -10.774 4.861 19.112 1.00 87.75 89 ASP A C 1
ATOM 663 O O . ASP A 1 89 ? -11.239 3.767 19.449 1.00 87.75 89 ASP A O 1
ATOM 667 N N . LEU A 1 90 ? -10.791 5.273 17.839 1.00 89.12 90 LEU A N 1
ATOM 668 C CA . LEU A 1 90 ? -11.443 4.541 16.747 1.00 89.12 90 LEU A CA 1
ATOM 669 C C . LEU A 1 90 ? -10.814 3.159 16.504 1.00 89.12 90 LEU A C 1
ATOM 671 O O . LEU A 1 90 ? -11.524 2.156 16.338 1.00 89.12 90 LEU A O 1
ATOM 675 N N . LEU A 1 91 ? -9.479 3.091 16.516 1.00 91.62 91 LEU A N 1
ATOM 676 C CA . LEU A 1 91 ? -8.723 1.855 16.308 1.00 91.62 91 LEU A CA 1
ATOM 677 C C . LEU A 1 91 ? -8.496 1.044 17.586 1.00 91.62 91 LEU A C 1
ATOM 679 O O . LEU A 1 91 ? -7.942 -0.050 17.501 1.00 91.62 91 LEU A O 1
ATOM 683 N N . ASN A 1 92 ? -8.949 1.506 18.753 1.00 92.19 92 ASN A N 1
ATOM 684 C CA . ASN A 1 92 ? -8.749 0.782 20.005 1.00 92.19 92 ASN A CA 1
ATOM 685 C C . ASN A 1 92 ? -9.339 -0.637 19.928 1.00 92.19 92 ASN A C 1
ATOM 687 O O . ASN A 1 92 ? -10.522 -0.821 19.607 1.00 92.19 92 ASN A O 1
ATOM 691 N N . GLY A 1 93 ? -8.500 -1.633 20.212 1.00 89.75 93 GLY A N 1
ATOM 692 C CA . GLY A 1 93 ? -8.825 -3.058 20.131 1.00 89.75 93 GLY A CA 1
ATOM 693 C C . GLY A 1 93 ? -9.032 -3.614 18.717 1.00 89.75 93 GLY A C 1
ATOM 694 O O . GLY A 1 93 ? -9.431 -4.771 18.598 1.00 89.75 93 GLY A O 1
ATOM 695 N N . VAL A 1 94 ? -8.810 -2.825 17.657 1.00 94.56 94 VAL A N 1
ATOM 696 C CA . VAL A 1 94 ? -8.959 -3.287 16.272 1.00 94.56 94 VAL A CA 1
ATOM 697 C C . VAL A 1 94 ? -7.802 -4.206 15.888 1.00 94.56 94 VAL A C 1
ATOM 699 O O . VAL A 1 94 ? -6.634 -3.885 16.082 1.00 94.56 94 VAL A O 1
ATOM 702 N N . GLN A 1 95 ? -8.141 -5.343 15.290 1.00 94.81 95 GLN A N 1
ATOM 703 C CA . GLN A 1 95 ? -7.200 -6.307 14.733 1.00 94.81 95 GLN A CA 1
ATOM 704 C C . GLN A 1 95 ? -7.488 -6.489 13.247 1.00 94.81 95 GLN A C 1
ATOM 706 O O . GLN A 1 95 ? -8.653 -6.497 12.840 1.00 94.81 95 GLN A O 1
ATOM 711 N N . ILE A 1 96 ? -6.434 -6.661 12.453 1.00 96.94 96 ILE A N 1
ATOM 712 C CA . ILE A 1 96 ? -6.535 -6.964 11.029 1.00 96.94 96 ILE A CA 1
ATOM 713 C C . ILE A 1 96 ? -5.824 -8.280 10.717 1.00 96.94 96 ILE A C 1
ATOM 715 O O . ILE A 1 96 ? -4.805 -8.599 11.327 1.00 96.94 96 ILE A O 1
ATOM 719 N N . SER A 1 97 ? -6.366 -9.040 9.776 1.00 96.94 97 SER A N 1
ATOM 720 C CA . SER A 1 97 ? -5.717 -10.206 9.183 1.00 96.94 97 SER A CA 1
ATOM 721 C C . SER A 1 97 ? -5.923 -10.193 7.676 1.00 96.94 97 SER A C 1
ATOM 723 O O . SER A 1 97 ? -6.981 -9.771 7.203 1.00 96.94 97 SER A O 1
ATOM 725 N N . PHE A 1 98 ? -4.928 -10.682 6.944 1.00 97.75 98 PHE A N 1
ATOM 726 C CA . PHE A 1 98 ? -4.966 -10.796 5.493 1.00 97.75 98 PHE A CA 1
ATOM 727 C C . PHE A 1 98 ? -4.994 -12.266 5.092 1.00 97.75 98 PHE A C 1
ATOM 729 O O . PHE A 1 98 ? -4.256 -13.067 5.663 1.00 97.75 98 PHE A O 1
ATOM 736 N N . ASP A 1 99 ? -5.863 -12.596 4.149 1.00 96.88 99 ASP A N 1
ATOM 737 C CA . ASP A 1 99 ? -5.935 -13.904 3.515 1.00 96.88 99 ASP A CA 1
ATOM 738 C C . ASP A 1 99 ? -5.103 -13.885 2.224 1.00 96.88 99 ASP A C 1
ATOM 740 O O . ASP A 1 99 ? -5.333 -13.040 1.354 1.00 96.88 99 ASP A O 1
ATOM 744 N N . GLY A 1 100 ? -4.115 -14.778 2.135 1.00 94.88 100 GLY A N 1
ATOM 745 C CA . GLY A 1 100 ? -3.141 -14.849 1.041 1.00 94.88 100 GLY A CA 1
ATOM 746 C C . GLY A 1 100 ? -1.827 -14.087 1.273 1.00 94.88 100 GLY A C 1
ATOM 747 O O . GLY A 1 100 ? -1.656 -13.336 2.238 1.00 94.88 100 GLY A O 1
ATOM 748 N N . ASN A 1 101 ? -0.874 -14.282 0.356 1.00 95.75 101 ASN A N 1
ATOM 749 C CA . ASN A 1 101 ? 0.422 -13.604 0.338 1.00 95.75 101 ASN A CA 1
ATOM 750 C C . ASN A 1 101 ? 0.410 -12.482 -0.708 1.00 95.75 101 ASN A C 1
ATOM 752 O O . ASN A 1 101 ? 0.252 -12.726 -1.900 1.00 95.75 101 ASN A O 1
ATOM 756 N N . HIS A 1 102 ? 0.603 -11.227 -0.292 1.00 94.88 102 HIS A N 1
ATOM 757 C CA . HIS A 1 102 ? 0.552 -10.101 -1.234 1.00 94.88 102 HIS A CA 1
ATOM 758 C C . HIS A 1 102 ? 1.682 -10.128 -2.251 1.00 94.88 102 HIS A C 1
ATOM 760 O O . HIS A 1 102 ? 1.531 -9.528 -3.310 1.00 94.88 102 HIS A O 1
ATOM 766 N N . ASN A 1 103 ? 2.786 -10.821 -1.972 1.00 96.44 103 ASN A N 1
ATOM 767 C CA . ASN A 1 103 ? 3.861 -10.966 -2.948 1.00 96.44 103 ASN A CA 1
ATOM 768 C C . ASN A 1 103 ? 3.444 -11.816 -4.155 1.00 96.44 103 ASN A C 1
ATOM 770 O O . ASN A 1 103 ? 4.042 -11.674 -5.211 1.00 96.44 103 ASN A O 1
ATOM 774 N N . ASP A 1 104 ? 2.375 -12.608 -4.065 1.00 96.56 104 ASP A N 1
ATOM 775 C CA . ASP A 1 104 ? 1.843 -13.332 -5.225 1.00 96.56 104 ASP A CA 1
ATOM 776 C C . ASP A 1 104 ? 1.337 -12.343 -6.295 1.00 96.56 104 ASP A C 1
ATOM 778 O O . ASP A 1 104 ? 1.365 -12.626 -7.489 1.00 96.56 104 ASP A O 1
ATOM 782 N N . MET A 1 105 ? 0.973 -11.115 -5.893 1.00 96.81 105 MET A N 1
ATOM 783 C CA . MET A 1 105 ? 0.600 -10.043 -6.821 1.00 96.81 105 MET A CA 1
ATOM 784 C C . MET A 1 105 ? 1.786 -9.522 -7.640 1.00 96.81 105 MET A C 1
ATOM 786 O O . MET A 1 105 ? 1.566 -8.826 -8.626 1.00 96.81 105 MET A O 1
ATOM 790 N N . THR A 1 106 ? 3.027 -9.862 -7.293 1.00 96.50 106 THR A N 1
ATOM 791 C CA . THR A 1 106 ? 4.217 -9.502 -8.078 1.00 96.50 106 THR A CA 1
ATOM 792 C C . THR A 1 106 ? 4.613 -10.584 -9.081 1.00 96.50 106 THR A C 1
ATOM 794 O O . THR A 1 106 ? 5.616 -10.435 -9.765 1.00 96.50 106 THR A O 1
ATOM 797 N N . GLN A 1 107 ? 3.868 -11.687 -9.149 1.00 95.19 107 GLN A N 1
ATOM 798 C CA . GLN A 1 107 ? 4.197 -12.842 -9.981 1.00 95.19 107 GLN A CA 1
ATOM 799 C C . GLN A 1 107 ? 3.249 -12.944 -11.173 1.00 95.19 107 GLN A C 1
ATOM 801 O O . GLN A 1 107 ? 2.105 -12.494 -11.096 1.00 95.19 107 GLN A O 1
ATOM 806 N N . LEU A 1 108 ? 3.717 -13.571 -12.256 1.00 94.00 108 LEU A N 1
ATOM 807 C CA . LEU A 1 108 ? 2.894 -13.928 -13.420 1.00 94.00 108 LEU A CA 1
ATOM 808 C C . LEU A 1 108 ? 2.111 -12.727 -13.981 1.00 94.00 108 LEU A C 1
ATOM 810 O O . LEU A 1 108 ? 0.887 -12.768 -14.089 1.00 94.00 108 LEU A O 1
ATOM 814 N N . TRP A 1 109 ? 2.808 -11.619 -14.242 1.00 94.50 109 TRP A N 1
ATOM 815 C CA . TRP A 1 109 ? 2.212 -10.442 -14.880 1.00 94.50 109 TRP A CA 1
ATOM 816 C C . TRP A 1 109 ? 1.879 -10.725 -16.339 1.00 94.50 109 TRP A C 1
ATOM 818 O O . TRP A 1 109 ? 2.670 -11.360 -17.036 1.00 94.50 109 TRP A O 1
ATOM 828 N N . SER A 1 110 ? 0.710 -10.265 -16.787 1.00 92.69 110 SER A N 1
ATOM 829 C CA . SER A 1 110 ? 0.344 -10.354 -18.200 1.00 92.69 110 SER A CA 1
ATOM 830 C C . SER A 1 110 ? 1.210 -9.407 -19.036 1.00 92.69 110 SER A C 1
ATOM 832 O O . SER A 1 110 ? 1.822 -8.468 -18.513 1.00 92.69 110 SER A O 1
ATOM 834 N N . GLN A 1 111 ? 1.258 -9.623 -20.352 1.00 92.25 111 GLN A N 1
ATOM 835 C CA . GLN A 1 111 ? 2.023 -8.743 -21.235 1.00 92.25 111 GLN A CA 1
ATOM 836 C C . GLN A 1 111 ? 1.468 -7.312 -21.205 1.00 92.25 111 GLN A C 1
ATOM 838 O O . GLN A 1 111 ? 2.229 -6.349 -21.237 1.00 92.25 111 GLN A O 1
ATOM 843 N N . GLU A 1 112 ? 0.153 -7.161 -21.073 1.00 90.62 112 GLU A N 1
ATOM 844 C CA . GLU A 1 112 ? -0.525 -5.875 -20.935 1.00 90.62 112 GLU A CA 1
ATOM 845 C C . GLU A 1 112 ? -0.089 -5.166 -19.649 1.00 90.62 112 GLU A C 1
ATOM 847 O O . GLU A 1 112 ? 0.288 -3.995 -19.703 1.00 90.62 112 GLU A O 1
ATOM 852 N N . GLU A 1 113 ? -0.065 -5.879 -18.515 1.00 92.69 113 GLU A N 1
ATOM 853 C CA . GLU A 1 113 ? 0.395 -5.350 -17.224 1.00 92.69 113 GLU A CA 1
ATOM 854 C C . GLU A 1 113 ? 1.875 -4.960 -17.248 1.00 92.69 113 GLU A C 1
ATOM 856 O O . GLU A 1 113 ? 2.253 -3.968 -16.626 1.00 92.69 113 GLU A O 1
ATOM 861 N N . LEU A 1 114 ? 2.719 -5.710 -17.963 1.00 92.44 114 LEU A N 1
ATOM 862 C CA . LEU A 1 114 ? 4.138 -5.389 -18.143 1.00 92.44 114 LEU A CA 1
ATOM 863 C C . LEU A 1 114 ? 4.337 -4.176 -19.058 1.00 92.44 114 LEU A C 1
ATOM 865 O O . LEU A 1 114 ? 5.159 -3.318 -18.745 1.00 92.44 114 LEU A O 1
ATOM 869 N N . ASN A 1 115 ? 3.559 -4.064 -20.136 1.00 90.81 115 ASN A N 1
ATOM 870 C CA . ASN A 1 115 ? 3.633 -2.955 -21.090 1.00 90.81 115 ASN A CA 1
ATOM 871 C C . ASN A 1 115 ? 3.253 -1.622 -20.442 1.00 90.81 115 ASN A C 1
ATOM 873 O O . ASN A 1 115 ? 3.951 -0.625 -20.614 1.00 90.81 115 ASN A O 1
ATOM 877 N N . VAL A 1 116 ? 2.156 -1.606 -19.678 1.00 90.06 116 VAL A N 1
ATOM 878 C CA . VAL A 1 116 ? 1.751 -0.425 -18.893 1.00 90.06 116 VAL A CA 1
ATOM 879 C C . VAL A 1 116 ? 2.408 -0.390 -17.528 1.00 90.06 116 VAL A C 1
ATOM 881 O O . VAL A 1 116 ? 2.204 0.555 -16.775 1.00 90.06 116 VAL A O 1
ATOM 884 N N . ARG A 1 117 ? 3.196 -1.419 -17.208 1.00 93.69 117 ARG A N 1
ATOM 885 C CA . ARG A 1 117 ? 4.114 -1.424 -16.082 1.00 93.69 117 ARG A CA 1
ATOM 886 C C . ARG A 1 117 ? 3.365 -1.296 -14.727 1.00 93.69 117 ARG A C 1
ATOM 888 O O . ARG A 1 117 ? 3.903 -0.887 -13.693 1.00 93.69 117 ARG A O 1
ATOM 895 N N . ARG A 1 118 ? 2.102 -1.743 -14.707 1.00 93.75 118 ARG A N 1
ATOM 896 C CA . ARG A 1 118 ? 1.165 -1.666 -13.578 1.00 93.75 118 ARG A CA 1
ATOM 897 C C . ARG A 1 118 ? 0.174 -2.827 -13.582 1.00 93.75 118 ARG A C 1
ATOM 899 O O . ARG A 1 118 ? -0.530 -3.045 -14.561 1.00 93.75 118 ARG A O 1
ATOM 906 N N . ARG A 1 119 ? 0.007 -3.438 -12.409 1.00 94.25 119 ARG A N 1
ATOM 907 C CA . ARG A 1 119 ? -1.100 -4.334 -12.058 1.00 94.25 119 ARG A CA 1
ATOM 908 C C . ARG A 1 119 ? -2.036 -3.644 -11.076 1.00 94.25 119 ARG A C 1
ATOM 910 O O . ARG A 1 119 ? -1.593 -3.039 -10.095 1.00 94.25 119 ARG A O 1
ATOM 917 N N . VAL A 1 120 ? -3.340 -3.756 -11.302 1.00 93.06 120 VAL A N 1
ATOM 918 C CA . VAL A 1 120 ? -4.351 -3.267 -10.357 1.00 93.06 120 VAL A CA 1
ATOM 919 C C . VAL A 1 120 ? -4.739 -4.400 -9.415 1.00 93.06 120 VAL A C 1
ATOM 921 O O . VAL A 1 120 ? -5.130 -5.479 -9.848 1.00 93.06 120 VAL A O 1
ATOM 924 N N . VAL A 1 121 ? -4.634 -4.158 -8.110 1.00 95.38 121 VAL A N 1
ATOM 925 C CA . VAL A 1 121 ? -4.988 -5.130 -7.071 1.00 95.38 121 VAL A CA 1
ATOM 926 C C . VAL A 1 121 ? -6.228 -4.638 -6.338 1.00 95.38 121 VAL A C 1
ATOM 928 O O . VAL A 1 121 ? -6.207 -3.562 -5.734 1.00 95.38 121 VAL A O 1
ATOM 931 N N . GLN A 1 122 ? -7.304 -5.421 -6.372 1.00 95.06 122 GLN A N 1
ATOM 932 C CA . GLN A 1 122 ? -8.517 -5.143 -5.610 1.00 95.06 122 GLN A CA 1
ATOM 933 C C . GLN A 1 122 ? -8.434 -5.791 -4.241 1.00 95.06 122 GLN A C 1
ATOM 935 O O . GLN A 1 122 ? -8.124 -6.973 -4.119 1.00 95.06 122 GLN A O 1
ATOM 940 N N . PHE A 1 123 ? -8.771 -5.014 -3.220 1.00 96.50 123 PHE A N 1
ATOM 941 C CA . PHE A 1 123 ? -8.912 -5.465 -1.850 1.00 96.50 123 PHE A CA 1
ATOM 942 C C . PHE A 1 123 ? -10.386 -5.609 -1.487 1.00 96.50 123 PHE A C 1
ATOM 944 O O . PHE A 1 123 ? -11.215 -4.735 -1.755 1.00 96.50 123 PHE A O 1
ATOM 951 N N . PHE A 1 124 ? -10.683 -6.694 -0.789 1.00 95.56 124 PHE A N 1
ATOM 952 C CA . PHE A 1 124 ? -11.962 -6.954 -0.153 1.00 95.56 124 PHE A CA 1
ATOM 953 C C . PHE A 1 124 ? -11.780 -6.921 1.351 1.00 95.56 124 PHE A C 1
ATOM 955 O O . PHE A 1 124 ? -10.698 -7.189 1.875 1.00 95.56 124 PHE A O 1
ATOM 962 N N . LYS A 1 125 ? -12.854 -6.588 2.062 1.00 95.62 125 LYS A N 1
ATOM 963 C CA . LYS A 1 125 ? -12.856 -6.608 3.518 1.00 95.62 125 LYS A CA 1
ATOM 964 C C . LYS A 1 125 ? -14.179 -7.129 4.053 1.00 95.62 125 LYS A C 1
ATOM 966 O O . LYS A 1 125 ? -15.245 -6.739 3.582 1.00 95.62 125 LYS A O 1
ATOM 971 N N . THR A 1 126 ? -14.084 -7.889 5.129 1.00 95.62 126 THR A N 1
ATOM 972 C CA . THR A 1 126 ? -15.204 -8.277 5.978 1.00 95.62 126 THR A CA 1
ATOM 973 C C . THR A 1 126 ? -14.877 -7.840 7.395 1.00 95.62 126 THR A C 1
ATOM 975 O O . THR A 1 126 ? -13.796 -8.120 7.918 1.00 95.62 126 THR A O 1
ATOM 978 N N . ARG A 1 127 ? -15.796 -7.112 8.032 1.00 93.88 127 ARG A N 1
ATOM 979 C CA . ARG A 1 127 ? -15.605 -6.623 9.399 1.00 93.88 127 ARG A CA 1
ATOM 980 C C . ARG A 1 127 ? -16.600 -7.287 10.336 1.00 93.88 127 ARG A C 1
ATOM 982 O O . ARG A 1 127 ? -17.804 -7.131 10.169 1.00 93.88 127 ARG A O 1
ATOM 989 N N . ALA A 1 128 ? -16.083 -7.940 11.370 1.00 92.06 128 ALA A N 1
ATOM 990 C CA . ALA A 1 128 ? -16.862 -8.475 12.478 1.00 92.06 128 ALA A CA 1
ATOM 991 C C . ALA A 1 128 ? -16.385 -7.818 13.781 1.00 92.06 128 ALA A C 1
ATOM 993 O O . ALA A 1 128 ? -15.290 -8.091 14.278 1.00 92.06 128 ALA A O 1
ATOM 994 N N . LYS A 1 129 ? -17.200 -6.916 14.343 1.00 89.81 129 LYS A N 1
ATOM 995 C CA . LYS A 1 129 ? -16.855 -6.117 15.535 1.00 89.81 129 LYS A CA 1
ATOM 996 C C . LYS A 1 129 ? -15.526 -5.351 15.343 1.00 89.81 129 LYS A C 1
ATOM 998 O O . LYS A 1 129 ? -15.428 -4.423 14.535 1.00 89.81 129 LYS A O 1
ATOM 1003 N N . LYS A 1 130 ? -14.492 -5.735 16.097 1.00 92.69 130 LYS A N 1
ATOM 1004 C CA . LYS A 1 130 ? -13.143 -5.153 16.087 1.00 92.69 130 LYS A CA 1
ATOM 1005 C C . LYS A 1 130 ? -12.143 -5.974 15.260 1.00 92.69 130 LYS A C 1
ATOM 1007 O O . LYS A 1 130 ? -10.958 -5.681 15.291 1.00 92.69 130 LYS A O 1
ATOM 1012 N N . ARG A 1 131 ? -12.594 -6.976 14.506 1.00 95.62 131 ARG A N 1
ATOM 1013 C CA . ARG A 1 131 ? -11.746 -7.775 13.615 1.00 95.62 131 ARG A CA 1
ATOM 1014 C C . ARG A 1 131 ? -12.054 -7.434 12.162 1.00 95.62 131 ARG A C 1
ATOM 1016 O O . ARG A 1 131 ? -13.216 -7.459 11.756 1.00 95.62 131 ARG A O 1
ATOM 1023 N N . ILE A 1 132 ? -11.018 -7.096 11.406 1.00 97.44 132 ILE A N 1
ATOM 1024 C CA . ILE A 1 132 ? -11.066 -6.855 9.965 1.00 97.44 132 ILE A CA 1
ATOM 1025 C C . ILE A 1 132 ? -10.348 -8.023 9.298 1.00 97.44 132 ILE A C 1
ATOM 1027 O O . ILE A 1 132 ? -9.175 -8.263 9.567 1.00 97.44 132 ILE A O 1
ATOM 1031 N N . MET A 1 133 ? -11.052 -8.745 8.440 1.00 97.69 133 MET A N 1
ATOM 1032 C CA . MET A 1 133 ? -10.464 -9.748 7.560 1.00 97.69 133 MET A CA 1
ATOM 1033 C C . MET A 1 133 ? -10.422 -9.151 6.164 1.00 97.69 133 MET A C 1
ATOM 1035 O O . MET A 1 133 ? -11.448 -8.672 5.685 1.00 97.69 133 MET A O 1
ATOM 1039 N N . ALA A 1 134 ? -9.253 -9.133 5.541 1.00 97.75 134 ALA A N 1
ATOM 1040 C CA . ALA A 1 134 ? -9.074 -8.608 4.200 1.00 97.75 134 ALA A CA 1
ATOM 1041 C C . ALA A 1 134 ? -8.505 -9.683 3.277 1.00 97.75 134 ALA A C 1
ATOM 1043 O O . ALA A 1 134 ? -7.680 -10.484 3.697 1.00 97.75 134 ALA A O 1
ATOM 1044 N N . SER A 1 135 ? -8.929 -9.677 2.025 1.00 97.25 135 SER A N 1
ATOM 1045 C CA . SER A 1 135 ? -8.362 -10.501 0.957 1.00 97.25 135 SER A CA 1
ATOM 1046 C C . SER A 1 135 ? -8.111 -9.618 -0.255 1.00 97.25 135 SER A C 1
ATOM 1048 O O . SER A 1 135 ? -8.554 -8.465 -0.295 1.00 97.25 135 SER A O 1
ATOM 1050 N N . PHE A 1 136 ? -7.363 -10.116 -1.229 1.00 97.19 136 PHE A N 1
ATOM 1051 C CA . PHE A 1 136 ? -7.021 -9.344 -2.414 1.00 97.19 136 PHE A CA 1
ATOM 1052 C C . PHE A 1 136 ? -6.828 -10.243 -3.627 1.00 97.19 136 PHE A C 1
ATOM 1054 O O . PHE A 1 136 ? -6.515 -11.424 -3.495 1.00 97.19 136 PHE A O 1
ATOM 1061 N N . LYS A 1 137 ? -7.023 -9.667 -4.812 1.00 95.31 137 LYS A N 1
ATOM 1062 C CA . LYS A 1 137 ? -6.771 -10.333 -6.091 1.00 95.31 137 LYS A CA 1
ATOM 1063 C C . LYS A 1 137 ? -6.300 -9.332 -7.141 1.00 95.31 137 LYS A C 1
ATOM 1065 O O . LYS A 1 137 ? -6.644 -8.149 -7.062 1.00 95.31 137 LYS A O 1
ATOM 1070 N N . ALA A 1 138 ? -5.548 -9.817 -8.125 1.00 94.44 138 ALA A N 1
ATOM 1071 C CA . ALA A 1 138 ? -5.285 -9.063 -9.344 1.00 94.44 138 ALA A CA 1
ATOM 1072 C C . ALA A 1 138 ? -6.603 -8.844 -10.104 1.00 94.44 138 ALA A C 1
ATOM 1074 O O . ALA A 1 138 ? -7.491 -9.701 -10.076 1.00 94.44 138 ALA A O 1
ATOM 1075 N N 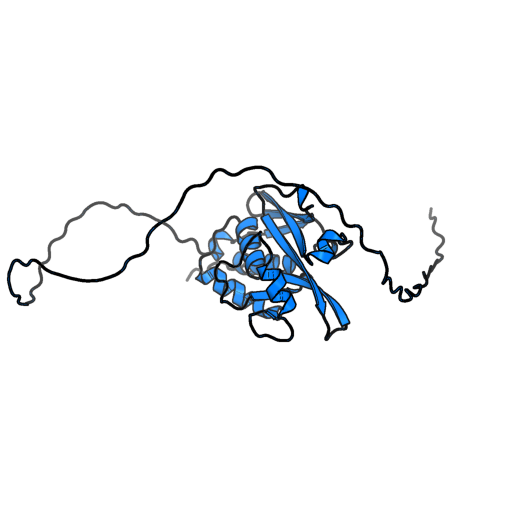. VAL A 1 139 ? -6.742 -7.680 -10.727 1.00 88.56 139 VAL A N 1
ATOM 1076 C CA . VAL A 1 139 ? -7.925 -7.299 -11.498 1.00 88.56 139 VAL A CA 1
ATOM 1077 C C . VAL A 1 139 ? -7.531 -7.151 -12.949 1.00 88.56 139 VAL A C 1
ATOM 1079 O O . VAL A 1 139 ? -6.603 -6.404 -13.260 1.00 88.56 139 VAL A O 1
ATOM 1082 N N . ASP A 1 140 ? -8.278 -7.819 -13.817 1.00 77.94 140 ASP A N 1
ATOM 1083 C CA . ASP A 1 140 ? -8.195 -7.581 -15.247 1.00 77.94 140 ASP A CA 1
ATOM 1084 C C . ASP A 1 140 ? -8.714 -6.161 -15.555 1.00 77.94 140 ASP A C 1
ATOM 1086 O O . ASP A 1 140 ? -9.785 -5.790 -15.059 1.00 77.94 140 ASP A O 1
ATOM 1090 N N . PRO A 1 141 ? -7.996 -5.348 -16.355 1.00 66.75 141 PRO A N 1
ATOM 1091 C CA . PRO A 1 141 ? -8.467 -4.035 -16.794 1.00 66.75 141 PRO A CA 1
ATOM 1092 C C . PRO A 1 141 ? -9.905 -4.018 -17.337 1.00 66.75 141 PRO A C 1
ATOM 1094 O O . PRO A 1 141 ? -10.596 -3.011 -17.177 1.00 66.75 141 PRO A O 1
ATOM 1097 N N . ILE A 1 142 ? -10.361 -5.115 -17.949 1.00 67.12 142 ILE A N 1
ATOM 1098 C CA . ILE A 1 142 ? -11.704 -5.269 -18.526 1.00 67.12 142 ILE A CA 1
ATOM 1099 C C . ILE A 1 142 ? -12.764 -5.481 -17.434 1.00 67.12 142 ILE A C 1
ATOM 1101 O O . ILE A 1 142 ? -13.892 -5.008 -17.557 1.00 67.12 142 ILE A O 1
ATOM 1105 N N . GLU A 1 143 ? -12.408 -6.152 -16.339 1.00 67.88 143 GLU A N 1
ATOM 1106 C CA . GLU A 1 143 ? -13.324 -6.482 -15.242 1.00 67.88 143 GLU A CA 1
ATOM 1107 C C . GLU A 1 143 ? -13.391 -5.405 -14.153 1.00 67.88 143 GLU A C 1
ATOM 1109 O O . GLU A 1 143 ? -14.020 -5.631 -13.117 1.00 67.88 143 GLU A O 1
ATOM 1114 N N . LEU A 1 144 ? -12.738 -4.251 -14.340 1.00 67.50 144 LEU A N 1
ATOM 1115 C CA . LEU A 1 144 ? -12.557 -3.257 -13.284 1.00 67.50 144 LEU A CA 1
ATOM 1116 C C 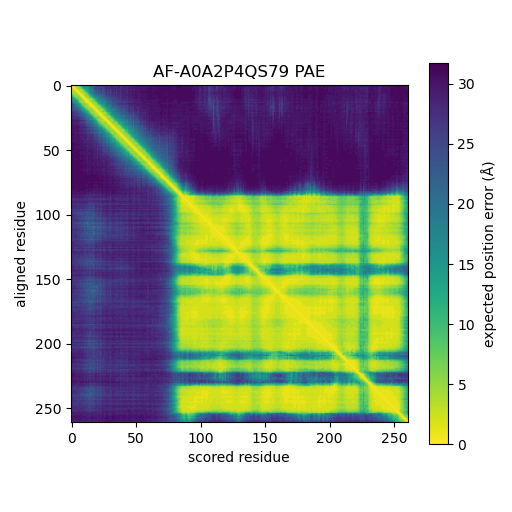. LEU A 1 144 ? -13.913 -2.732 -12.764 1.00 67.50 144 LEU A C 1
ATOM 1118 O O . LEU A 1 144 ? -14.578 -1.949 -13.445 1.00 67.50 144 LEU A O 1
ATOM 1122 N N . PRO A 1 145 ? -14.336 -3.100 -11.538 1.00 71.06 145 PRO A N 1
ATOM 1123 C CA . PRO A 1 145 ? -15.625 -2.666 -11.019 1.00 71.06 145 PRO A CA 1
ATOM 1124 C C . PRO A 1 145 ? -15.607 -1.163 -10.726 1.00 71.06 145 PRO A C 1
ATOM 1126 O O . PRO A 1 145 ? -14.639 -0.650 -10.162 1.00 71.06 145 PRO A O 1
ATOM 1129 N N . ASN A 1 146 ? -16.717 -0.467 -10.992 1.00 70.62 146 ASN A N 1
ATOM 1130 C CA . ASN A 1 146 ? -16.841 0.978 -10.734 1.00 70.62 146 ASN A CA 1
ATOM 1131 C C . ASN A 1 146 ? -16.608 1.360 -9.257 1.00 70.62 146 ASN A C 1
ATOM 1133 O O . ASN A 1 146 ? -16.239 2.494 -8.948 1.00 70.62 146 ASN A O 1
ATOM 1137 N N . ASN A 1 147 ? -16.813 0.414 -8.334 1.00 78.38 147 ASN A N 1
ATOM 1138 C CA . ASN A 1 147 ? -16.695 0.616 -6.897 1.00 78.38 147 ASN A CA 1
ATOM 1139 C C . ASN A 1 147 ? -15.787 -0.462 -6.295 1.00 78.38 147 ASN A C 1
ATOM 1141 O O . ASN A 1 147 ? -16.047 -1.657 -6.423 1.00 78.38 147 ASN A O 1
ATOM 1145 N N . GLY A 1 148 ? -14.741 -0.048 -5.581 1.00 85.25 148 GLY A N 1
ATOM 1146 C CA . GLY A 1 148 ? -13.824 -0.977 -4.932 1.00 85.25 148 GLY A CA 1
ATOM 1147 C C . GLY A 1 148 ? -12.670 -0.287 -4.219 1.00 85.25 148 GLY A C 1
ATOM 1148 O O . GLY A 1 148 ? -12.513 0.934 -4.278 1.00 85.25 148 GLY A O 1
ATOM 1149 N N . ILE A 1 149 ? -11.875 -1.092 -3.517 1.00 91.88 149 ILE A N 1
ATOM 1150 C CA . ILE A 1 149 ? -10.627 -0.667 -2.887 1.00 91.88 149 ILE A CA 1
ATOM 1151 C C . ILE A 1 149 ? -9.509 -1.154 -3.797 1.00 91.88 149 ILE A C 1
ATOM 1153 O O . ILE A 1 149 ? -9.321 -2.360 -3.920 1.00 91.88 149 ILE A O 1
ATOM 1157 N N . PHE A 1 150 ? -8.785 -0.242 -4.436 1.00 92.81 150 PHE A N 1
ATOM 1158 C CA . PHE A 1 150 ? -7.760 -0.598 -5.413 1.00 92.81 150 PHE A CA 1
ATOM 1159 C C . PHE A 1 150 ? -6.403 -0.039 -5.012 1.00 92.81 150 PHE A C 1
ATOM 1161 O O . PHE A 1 150 ? -6.305 1.070 -4.484 1.00 92.81 150 PHE A O 1
ATOM 1168 N N . VAL A 1 151 ? -5.363 -0.814 -5.290 1.00 94.75 151 VAL A N 1
ATOM 1169 C CA . VAL A 1 151 ? -3.964 -0.436 -5.096 1.00 94.75 151 VAL A CA 1
ATOM 1170 C C . VAL A 1 151 ? -3.214 -0.752 -6.378 1.00 94.75 151 VAL A C 1
ATOM 1172 O O . VAL A 1 151 ? -3.371 -1.834 -6.943 1.00 94.75 151 VAL A O 1
ATOM 1175 N N . SER A 1 152 ? -2.383 0.183 -6.829 1.00 93.94 152 SER A N 1
ATOM 1176 C CA . SER A 1 152 ? -1.499 -0.048 -7.966 1.00 93.94 152 SER A CA 1
ATOM 1177 C C . SER A 1 152 ? -0.248 -0.772 -7.481 1.00 93.94 152 SER A C 1
ATOM 1179 O O . SER A 1 152 ? 0.524 -0.211 -6.701 1.00 93.94 152 SER A O 1
ATOM 1181 N N . CYS A 1 153 ? -0.045 -2.004 -7.939 1.00 96.44 153 CYS A N 1
ATOM 1182 C CA . CYS A 1 153 ? 1.258 -2.646 -7.890 1.00 96.44 153 CYS A CA 1
ATOM 1183 C C . CYS A 1 153 ? 2.027 -2.172 -9.121 1.00 96.44 153 CYS A C 1
ATOM 1185 O O . CYS A 1 153 ? 1.565 -2.345 -10.246 1.00 96.44 153 CYS A O 1
ATOM 1187 N N . LEU A 1 154 ? 3.145 -1.496 -8.907 1.00 95.44 154 LEU A N 1
ATOM 1188 C CA . LEU A 1 154 ? 3.960 -0.898 -9.959 1.00 95.44 154 LEU A CA 1
ATOM 1189 C C . LEU A 1 154 ? 5.206 -1.743 -10.105 1.00 95.44 154 LEU A C 1
ATOM 1191 O O . LEU A 1 154 ? 5.873 -1.971 -9.105 1.00 95.44 154 LEU A O 1
ATOM 1195 N N . TYR A 1 155 ? 5.516 -2.203 -11.304 1.00 95.00 155 TYR A N 1
ATOM 1196 C CA . TYR A 1 155 ? 6.782 -2.885 -11.564 1.00 95.00 155 TYR A CA 1
ATOM 1197 C C . TYR A 1 155 ? 7.919 -1.841 -11.577 1.00 95.00 155 TYR A C 1
ATOM 1199 O O . TYR A 1 155 ? 7.636 -0.653 -11.464 1.00 95.00 155 TYR A O 1
ATOM 1207 N N . TRP A 1 156 ? 9.189 -2.237 -11.646 1.00 92.19 156 TRP A N 1
ATOM 1208 C CA . TRP A 1 156 ? 10.312 -1.550 -12.307 1.00 92.19 156 TRP A CA 1
ATOM 1209 C C . TRP A 1 156 ? 11.582 -2.368 -12.135 1.00 92.19 156 TRP A C 1
ATOM 1211 O O . TRP A 1 156 ? 11.816 -2.963 -11.084 1.00 92.19 156 TRP A O 1
ATOM 1221 N N . TYR A 1 157 ? 12.445 -2.305 -13.141 1.00 90.12 157 TYR A N 1
ATOM 1222 C CA . TYR A 1 157 ? 13.782 -2.860 -13.045 1.00 90.12 157 TYR A CA 1
ATOM 1223 C C . TYR A 1 157 ? 14.708 -1.890 -12.303 1.00 90.12 157 TYR A C 1
ATOM 1225 O O . TYR A 1 157 ? 14.974 -0.777 -12.775 1.00 90.12 157 TYR A O 1
ATOM 1233 N N . ASP A 1 158 ? 15.206 -2.291 -11.135 1.00 87.12 158 ASP A N 1
ATOM 1234 C CA . ASP A 1 158 ? 16.158 -1.485 -10.378 1.00 87.12 158 ASP A CA 1
ATOM 1235 C C . ASP A 1 158 ? 17.570 -1.669 -10.944 1.00 87.12 158 ASP A C 1
ATOM 1237 O O . ASP A 1 158 ? 18.255 -2.656 -10.674 1.00 87.12 158 ASP A O 1
ATOM 1241 N N . LYS A 1 159 ? 18.039 -0.662 -11.689 1.00 84.75 159 LYS A N 1
ATOM 1242 C CA . LYS A 1 159 ? 19.379 -0.639 -12.296 1.00 84.75 159 LYS A CA 1
ATOM 1243 C C . LYS A 1 159 ? 20.517 -0.757 -11.275 1.00 84.75 159 LYS A C 1
ATOM 1245 O O . LYS A 1 159 ? 21.607 -1.179 -11.646 1.00 84.75 159 LYS A O 1
ATOM 1250 N N . LYS A 1 160 ? 20.320 -0.379 -10.007 1.00 85.19 160 LYS A N 1
ATOM 1251 C CA . LYS A 1 160 ? 21.386 -0.449 -8.990 1.00 85.19 160 LYS A CA 1
ATOM 1252 C C . LYS A 1 160 ? 21.540 -1.858 -8.441 1.00 85.19 160 LYS A C 1
ATOM 1254 O O . LYS A 1 160 ? 22.659 -2.310 -8.229 1.00 85.19 160 LYS A O 1
ATOM 1259 N N . THR A 1 161 ? 20.421 -2.535 -8.206 1.00 87.56 161 THR A N 1
ATOM 1260 C CA . THR A 1 161 ? 20.408 -3.894 -7.648 1.00 87.56 161 THR A CA 1
ATOM 1261 C C . THR A 1 161 ? 20.287 -4.985 -8.710 1.00 87.56 161 THR A C 1
ATOM 1263 O O . THR A 1 161 ? 20.381 -6.158 -8.365 1.00 87.56 161 THR A O 1
ATOM 1266 N N . GLN A 1 162 ? 20.127 -4.604 -9.982 1.00 90.69 162 GLN A N 1
ATOM 1267 C CA . GLN A 1 162 ? 20.003 -5.495 -11.140 1.00 90.69 162 GLN A CA 1
ATOM 1268 C C . GLN A 1 162 ? 18.893 -6.540 -10.954 1.00 90.69 162 GLN A C 1
ATOM 1270 O O . GLN A 1 162 ? 19.057 -7.713 -11.284 1.00 90.69 162 GLN A O 1
ATOM 1275 N N . CYS A 1 163 ? 17.760 -6.123 -10.383 1.00 92.25 163 CYS A N 1
ATOM 1276 C CA . CYS A 1 163 ? 16.640 -7.018 -10.123 1.00 92.25 163 CYS A CA 1
ATOM 1277 C C . CYS A 1 163 ? 15.285 -6.333 -10.285 1.00 92.25 163 CYS A C 1
ATOM 1279 O O . CYS A 1 163 ? 15.152 -5.110 -10.161 1.00 92.25 163 CYS A O 1
ATOM 1281 N N . ASP A 1 164 ? 14.274 -7.159 -10.527 1.00 92.94 164 ASP A N 1
ATOM 1282 C CA . ASP A 1 164 ? 12.887 -6.734 -10.608 1.00 92.94 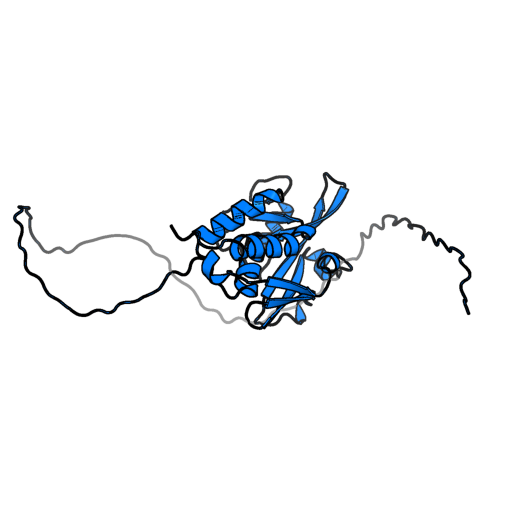164 ASP A CA 1
ATOM 1283 C C . ASP A 1 164 ? 12.372 -6.305 -9.236 1.00 92.94 164 ASP A C 1
ATOM 1285 O O . ASP A 1 164 ? 12.532 -6.997 -8.221 1.00 92.94 164 ASP A O 1
ATOM 1289 N N . LYS A 1 165 ? 11.745 -5.132 -9.203 1.00 94.94 165 LYS A N 1
ATOM 1290 C CA . LYS A 1 165 ? 11.131 -4.562 -8.013 1.00 94.94 165 LYS A CA 1
ATOM 1291 C C . LYS A 1 165 ? 9.684 -4.213 -8.282 1.00 94.94 165 LYS A C 1
ATOM 1293 O O . LYS A 1 165 ? 9.277 -3.917 -9.401 1.00 94.94 165 LYS A O 1
ATOM 1298 N N . TRP A 1 166 ? 8.917 -4.215 -7.199 1.00 97.12 166 TRP A N 1
ATOM 1299 C CA . TRP A 1 166 ? 7.534 -3.783 -7.214 1.00 97.12 166 TRP A CA 1
ATOM 1300 C C . TRP A 1 166 ? 7.294 -2.752 -6.136 1.00 97.12 166 TRP A C 1
ATOM 1302 O O . TRP A 1 166 ? 7.891 -2.828 -5.060 1.00 97.12 166 TRP A O 1
ATOM 1312 N N . TYR A 1 167 ? 6.396 -1.815 -6.408 1.00 97.12 167 TYR A N 1
ATOM 1313 C CA . TYR A 1 167 ? 6.144 -0.663 -5.564 1.00 97.12 167 TYR A CA 1
ATOM 1314 C C . TYR A 1 167 ? 4.653 -0.363 -5.407 1.00 97.12 167 TYR A C 1
ATOM 1316 O O . TYR A 1 167 ? 3.827 -0.749 -6.230 1.00 97.12 167 TYR A O 1
ATOM 1324 N N . PHE A 1 168 ? 4.321 0.375 -4.350 1.00 96.81 168 PHE A N 1
ATOM 1325 C CA . PHE A 1 168 ? 3.041 1.065 -4.174 1.00 96.81 168 PHE A CA 1
ATOM 1326 C C . PHE A 1 168 ? 3.283 2.537 -3.825 1.00 96.81 168 PHE A C 1
ATOM 1328 O O . PHE A 1 168 ? 4.352 2.910 -3.331 1.00 96.81 168 PHE A O 1
ATOM 1335 N N . THR A 1 169 ? 2.282 3.391 -4.044 1.00 94.75 169 THR A N 1
ATOM 1336 C CA . THR A 1 169 ? 2.374 4.822 -3.714 1.00 94.75 169 THR A CA 1
ATOM 1337 C C . THR A 1 169 ? 1.875 5.119 -2.297 1.00 94.75 169 THR A C 1
ATOM 1339 O O . THR A 1 169 ? 0.978 4.452 -1.779 1.00 94.75 169 THR A O 1
ATOM 1342 N N . SER A 1 170 ? 2.390 6.183 -1.666 1.00 94.25 170 SER A N 1
ATOM 1343 C CA . SER A 1 170 ? 1.826 6.672 -0.386 1.00 94.25 170 SER A CA 1
ATOM 1344 C C . SER A 1 170 ? 0.326 6.988 -0.469 1.00 94.25 170 SER A C 1
ATOM 1346 O O . SER A 1 170 ? -0.389 6.835 0.521 1.00 94.25 170 SER A O 1
ATOM 1348 N N . THR A 1 171 ? -0.152 7.441 -1.629 1.00 92.19 171 THR A N 1
ATOM 1349 C CA . THR A 1 171 ? -1.570 7.727 -1.866 1.00 92.19 171 THR A CA 1
ATOM 1350 C C . THR A 1 171 ? -2.395 6.447 -1.810 1.00 92.19 171 THR A C 1
ATOM 1352 O O . THR A 1 171 ? -3.364 6.399 -1.051 1.00 92.19 171 THR A O 1
ATOM 1355 N N . ASP A 1 172 ? -1.979 5.401 -2.528 1.00 95.12 172 ASP A N 1
ATOM 1356 C CA . ASP A 1 172 ? -2.669 4.107 -2.520 1.00 95.12 172 ASP A CA 1
ATOM 1357 C C . ASP A 1 172 ? -2.661 3.484 -1.122 1.00 95.12 172 ASP A C 1
ATOM 1359 O O . ASP A 1 172 ? -3.691 3.007 -0.655 1.00 95.12 172 ASP A O 1
ATOM 1363 N N . TYR A 1 173 ? -1.541 3.579 -0.399 1.00 97.62 173 TYR A N 1
ATOM 1364 C CA . TYR A 1 173 ? -1.450 3.110 0.985 1.00 97.62 173 TYR A CA 1
ATOM 1365 C C . TYR A 1 173 ? -2.462 3.792 1.915 1.00 97.62 173 TYR A C 1
ATOM 1367 O O . TYR A 1 173 ? -3.142 3.130 2.702 1.00 97.62 173 TYR A O 1
ATOM 1375 N N . LEU A 1 174 ? -2.564 5.124 1.851 1.00 96.00 174 LEU A N 1
ATOM 1376 C CA . LEU A 1 174 ? -3.498 5.878 2.690 1.00 96.00 174 LEU A CA 1
ATOM 1377 C C . LEU A 1 174 ? -4.948 5.547 2.334 1.00 96.00 174 LEU A C 1
ATOM 1379 O O . LEU A 1 174 ? -5.748 5.312 3.237 1.00 96.00 174 LEU A O 1
ATOM 1383 N N . ASN A 1 175 ? -5.266 5.479 1.040 1.00 95.00 175 ASN A N 1
ATOM 1384 C CA . ASN A 1 175 ? -6.599 5.119 0.569 1.00 95.00 175 ASN A CA 1
ATOM 1385 C C . ASN A 1 175 ? -6.974 3.697 1.003 1.00 95.00 175 ASN A C 1
ATOM 1387 O O . ASN A 1 175 ? -8.096 3.475 1.461 1.00 95.00 175 ASN A O 1
ATOM 1391 N N . LEU A 1 176 ? -6.035 2.748 0.917 1.00 97.25 176 LEU A N 1
ATOM 1392 C CA . LEU A 1 176 ? -6.210 1.383 1.403 1.00 97.25 176 LEU A CA 1
ATOM 1393 C C . LEU A 1 176 ? -6.497 1.377 2.906 1.00 97.25 176 LEU A C 1
ATOM 1395 O O . LEU A 1 176 ? -7.461 0.754 3.338 1.00 97.25 176 LEU A O 1
ATOM 1399 N N . LEU A 1 177 ? -5.711 2.097 3.710 1.00 97.69 177 LEU A N 1
ATOM 1400 C CA . LEU A 1 177 ? -5.896 2.153 5.160 1.00 97.69 177 LEU A CA 1
ATOM 1401 C C . LEU A 1 177 ? -7.254 2.755 5.558 1.00 97.69 177 LEU A C 1
ATOM 1403 O O . LEU A 1 177 ? -7.959 2.175 6.389 1.00 97.69 177 LEU A O 1
ATOM 1407 N N . GLU A 1 178 ? -7.638 3.888 4.961 1.00 96.38 178 GLU A N 1
ATOM 1408 C CA . GLU A 1 178 ? -8.959 4.507 5.166 1.00 96.38 178 GLU A CA 1
ATOM 1409 C C . GLU A 1 178 ? -10.071 3.524 4.793 1.00 96.38 178 GLU A C 1
ATOM 1411 O O . GLU A 1 178 ? -11.025 3.315 5.547 1.00 96.38 178 GLU A O 1
ATOM 1416 N N . SER A 1 179 ? -9.907 2.853 3.653 1.00 96.38 179 SER A N 1
ATOM 1417 C CA . SER A 1 179 ? -10.898 1.922 3.133 1.00 96.38 179 SER A CA 1
ATOM 1418 C C . SER A 1 179 ? -11.009 0.660 3.974 1.00 96.38 179 SER A C 1
ATOM 1420 O O . SER A 1 179 ? -12.126 0.259 4.267 1.00 96.38 179 SER A O 1
ATOM 1422 N N . LEU A 1 180 ? -9.916 0.045 4.427 1.00 96.44 180 LEU A N 1
ATOM 1423 C CA . LEU A 1 180 ? -9.945 -1.154 5.275 1.00 96.44 180 LEU A CA 1
ATOM 1424 C C . LEU A 1 180 ? -10.579 -0.855 6.637 1.00 96.44 180 LEU A C 1
ATOM 1426 O O . LEU A 1 180 ? -11.483 -1.564 7.083 1.00 96.44 180 LEU A O 1
ATOM 1430 N N . THR A 1 181 ? -10.163 0.241 7.271 1.00 95.06 181 THR A N 1
ATOM 1431 C CA . THR A 1 181 ? -10.641 0.625 8.607 1.00 95.06 181 THR A CA 1
ATOM 1432 C C . THR A 1 181 ? -12.049 1.226 8.592 1.00 95.06 181 THR A C 1
ATOM 1434 O O . THR A 1 181 ? -12.771 1.132 9.585 1.00 95.06 181 THR A O 1
ATOM 1437 N N . GLY A 1 182 ? -12.467 1.803 7.461 1.00 93.69 182 GLY A N 1
ATOM 1438 C CA . GLY A 1 182 ? -13.684 2.610 7.364 1.00 93.69 182 GLY A CA 1
ATOM 1439 C C . GLY A 1 182 ? -13.561 3.966 8.065 1.00 93.69 182 GLY A C 1
ATOM 1440 O O . GLY A 1 182 ? -14.581 4.580 8.366 1.00 93.69 182 GLY A O 1
ATOM 1441 N N . ILE A 1 183 ? -12.338 4.415 8.358 1.00 93.19 183 ILE A N 1
ATOM 1442 C CA . ILE A 1 183 ? -12.054 5.674 9.049 1.00 93.19 183 ILE A CA 1
ATOM 1443 C C . ILE A 1 183 ? -11.535 6.680 8.028 1.00 93.19 183 ILE A C 1
ATOM 1445 O O . ILE A 1 183 ? -10.598 6.394 7.288 1.00 93.19 183 ILE A O 1
ATOM 1449 N N . ARG A 1 184 ? -12.117 7.881 8.017 1.00 94.00 184 ARG A N 1
ATOM 1450 C CA . ARG A 1 184 ? -11.569 9.012 7.263 1.00 94.00 184 ARG A CA 1
ATOM 1451 C C . ARG A 1 184 ? -10.466 9.664 8.084 1.00 94.00 184 ARG A C 1
ATOM 1453 O O . ARG A 1 184 ? -10.721 10.114 9.196 1.00 94.00 184 ARG A O 1
ATOM 1460 N N . LEU A 1 185 ? -9.262 9.721 7.533 1.00 92.12 185 LEU A N 1
ATOM 1461 C CA . LEU A 1 185 ? -8.106 10.318 8.183 1.00 92.12 185 LEU A CA 1
ATOM 1462 C C . LEU A 1 185 ? -8.073 11.822 7.919 1.00 92.12 185 LEU A C 1
ATOM 1464 O O . LEU A 1 185 ? -8.241 12.294 6.790 1.00 92.12 185 LEU A O 1
ATOM 1468 N N . THR A 1 186 ? -7.768 12.579 8.961 1.00 92.50 186 THR A N 1
ATOM 1469 C CA . THR A 1 186 ? -7.453 14.005 8.853 1.00 92.50 186 THR A CA 1
ATOM 1470 C C . THR A 1 186 ? -6.105 14.222 8.157 1.00 92.50 186 THR A C 1
ATOM 1472 O O . THR A 1 186 ? -5.266 13.320 8.075 1.00 92.50 186 THR A O 1
ATOM 1475 N N . SER A 1 187 ? -5.846 15.440 7.672 1.00 91.00 187 SER A N 1
ATOM 1476 C CA . SER A 1 187 ? -4.550 15.796 7.072 1.00 91.00 187 SER A CA 1
ATOM 1477 C C . SER A 1 187 ? -3.371 15.545 8.020 1.00 91.00 187 SER A C 1
ATOM 1479 O O . SER A 1 187 ? -2.332 15.043 7.584 1.00 91.00 187 SER A O 1
ATOM 1481 N N . ASP A 1 188 ? -3.551 15.816 9.314 1.00 91.56 188 ASP A N 1
ATOM 1482 C CA . ASP A 1 188 ? -2.530 15.600 10.343 1.00 91.56 188 ASP A CA 1
ATOM 1483 C C . ASP A 1 188 ? -2.254 14.117 10.581 1.00 91.56 188 ASP A C 1
ATOM 1485 O O . ASP A 1 188 ? -1.097 13.705 10.705 1.00 91.56 188 ASP A O 1
ATOM 1489 N N . GLU A 1 189 ? -3.295 13.286 10.599 1.00 93.62 189 GLU A N 1
ATOM 1490 C CA . GLU A 1 189 ? -3.150 11.835 10.703 1.00 93.62 189 GLU A CA 1
ATOM 1491 C C . GLU A 1 189 ? -2.477 11.260 9.460 1.00 93.62 189 GLU A C 1
ATOM 1493 O O . GLU A 1 189 ? -1.521 10.496 9.595 1.00 93.62 189 GLU A O 1
ATOM 1498 N N . LYS A 1 190 ? -2.881 11.696 8.257 1.00 93.81 190 LYS A N 1
ATOM 1499 C CA . LYS A 1 190 ? -2.212 11.324 6.999 1.00 93.81 190 LYS A CA 1
ATOM 1500 C C . LYS A 1 190 ? -0.730 11.686 7.047 1.00 93.81 190 LYS A C 1
ATOM 1502 O O . LYS A 1 190 ? 0.113 10.861 6.706 1.00 93.81 190 LYS A O 1
ATOM 1507 N N . ASN A 1 191 ? -0.387 12.883 7.521 1.00 94.69 191 ASN A N 1
ATOM 1508 C CA . ASN A 1 191 ? 1.002 13.317 7.660 1.00 94.69 191 ASN A CA 1
ATOM 1509 C C . ASN A 1 191 ? 1.781 12.475 8.688 1.00 94.69 191 ASN A C 1
ATOM 1511 O O . ASN A 1 191 ? 2.901 12.041 8.422 1.00 94.69 191 ASN A O 1
ATOM 1515 N N . ARG A 1 192 ? 1.180 12.173 9.846 1.00 94.19 192 ARG A N 1
ATOM 1516 C CA . ARG A 1 192 ? 1.776 11.282 10.857 1.00 94.19 192 ARG A CA 1
ATOM 1517 C C . ARG A 1 192 ? 2.015 9.881 10.305 1.00 94.19 192 ARG A C 1
ATOM 1519 O O . ARG A 1 192 ? 3.072 9.310 10.557 1.00 94.19 192 ARG A O 1
ATOM 1526 N N . ILE A 1 193 ? 1.072 9.334 9.547 1.00 95.81 193 ILE A N 1
ATOM 1527 C CA . ILE A 1 193 ? 1.192 8.012 8.927 1.00 95.81 193 ILE A CA 1
ATOM 1528 C C . ILE A 1 193 ? 2.299 8.014 7.866 1.00 95.81 193 ILE A C 1
ATOM 1530 O O . ILE A 1 193 ? 3.153 7.134 7.909 1.00 95.81 193 ILE A O 1
ATOM 1534 N N . ARG A 1 194 ? 2.384 9.039 7.005 1.00 95.56 194 ARG A N 1
ATOM 1535 C CA . ARG A 1 194 ? 3.490 9.176 6.034 1.00 95.56 194 ARG A CA 1
ATOM 1536 C C . ARG A 1 194 ? 4.864 9.196 6.705 1.00 95.56 194 ARG A C 1
ATOM 1538 O O . ARG A 1 194 ? 5.756 8.496 6.253 1.00 95.56 194 ARG A O 1
ATOM 1545 N N . ARG A 1 195 ? 5.017 9.894 7.836 1.00 95.50 195 ARG A N 1
ATOM 1546 C CA . ARG A 1 195 ? 6.269 9.866 8.621 1.00 95.50 195 ARG A CA 1
ATOM 1547 C C . ARG A 1 195 ? 6.626 8.474 9.146 1.00 95.50 195 ARG A C 1
ATOM 1549 O O . ARG A 1 195 ? 7.801 8.181 9.294 1.00 95.50 195 ARG A O 1
ATOM 1556 N N . ASN A 1 196 ? 5.637 7.625 9.445 1.00 95.06 196 ASN A N 1
ATOM 1557 C CA . ASN A 1 196 ? 5.912 6.229 9.810 1.00 95.06 196 ASN A CA 1
ATOM 1558 C C . ASN A 1 196 ? 6.392 5.436 8.599 1.00 95.06 196 ASN A C 1
ATOM 1560 O O . ASN A 1 196 ? 7.286 4.618 8.746 1.00 95.06 196 ASN A O 1
ATOM 1564 N N . LEU A 1 197 ? 5.840 5.707 7.415 1.00 96.38 197 LEU A N 1
ATOM 1565 C CA . LEU A 1 197 ? 6.254 5.029 6.193 1.00 96.38 197 LEU A CA 1
ATOM 1566 C C . LEU A 1 197 ? 7.698 5.336 5.780 1.00 96.38 197 LEU A C 1
ATOM 1568 O O . LEU A 1 197 ? 8.310 4.501 5.124 1.00 96.38 197 LEU A O 1
ATOM 1572 N N . GLU A 1 198 ? 8.266 6.483 6.169 1.00 95.88 198 GLU A N 1
ATOM 1573 C CA . GLU A 1 198 ? 9.674 6.812 5.878 1.00 95.88 198 GLU A CA 1
ATOM 1574 C C . GLU A 1 198 ? 10.659 5.749 6.408 1.00 95.88 198 GLU A C 1
ATOM 1576 O O . GLU A 1 198 ? 11.744 5.591 5.852 1.00 95.88 198 GLU A O 1
ATOM 1581 N N . GLU A 1 199 ? 10.274 4.949 7.414 1.00 96.38 199 GLU A N 1
ATOM 1582 C CA . GLU A 1 199 ? 11.088 3.826 7.907 1.00 96.38 199 GLU A CA 1
ATOM 1583 C C . GLU A 1 199 ? 11.344 2.742 6.843 1.00 96.38 199 GLU A C 1
ATOM 1585 O O . GLU A 1 199 ? 12.349 2.036 6.909 1.00 96.38 199 GLU A O 1
ATOM 1590 N N . TYR A 1 200 ? 10.463 2.636 5.842 1.00 96.81 200 TYR A N 1
ATOM 1591 C CA . TYR A 1 200 ? 10.591 1.710 4.714 1.00 96.81 200 TYR A CA 1
ATOM 1592 C C . TYR A 1 200 ? 11.417 2.288 3.560 1.00 96.81 200 TYR A C 1
ATOM 1594 O O . TYR A 1 200 ? 11.403 1.722 2.472 1.00 96.81 200 TYR A O 1
ATOM 1602 N N . LYS A 1 201 ? 12.135 3.398 3.791 1.00 95.56 201 LYS A N 1
ATOM 1603 C CA . LYS A 1 201 ? 13.091 4.003 2.849 1.00 95.56 201 LYS A CA 1
ATOM 1604 C C . LYS A 1 201 ? 12.471 4.258 1.463 1.00 95.56 201 LYS A C 1
ATOM 1606 O O . LYS A 1 201 ? 12.874 3.626 0.487 1.00 95.56 201 LYS A O 1
ATOM 1611 N N . PRO A 1 202 ? 11.481 5.163 1.354 1.00 94.75 202 PRO A N 1
ATOM 1612 C CA . PRO A 1 202 ? 10.835 5.431 0.079 1.00 94.75 202 PRO A CA 1
ATOM 1613 C C . PRO A 1 202 ? 11.798 5.968 -0.967 1.00 94.75 202 PRO A C 1
ATOM 1615 O O . PRO A 1 202 ? 12.679 6.781 -0.678 1.00 94.75 202 PRO A O 1
ATOM 1618 N N . ILE A 1 203 ? 11.500 5.638 -2.216 1.00 92.12 203 ILE A N 1
ATOM 1619 C CA . ILE A 1 203 ? 12.059 6.337 -3.365 1.00 92.12 203 ILE A CA 1
ATOM 1620 C C . ILE A 1 203 ? 11.166 7.542 -3.648 1.00 92.12 203 ILE A C 1
ATOM 1622 O O . ILE A 1 203 ? 9.936 7.472 -3.578 1.00 92.12 203 ILE A O 1
ATOM 1626 N N . THR A 1 204 ? 11.796 8.679 -3.924 1.00 90.50 204 THR A N 1
ATOM 1627 C CA . THR A 1 204 ? 11.084 9.922 -4.220 1.00 90.50 204 THR A CA 1
ATOM 1628 C C . THR A 1 204 ? 11.197 10.207 -5.704 1.00 90.50 204 THR A C 1
ATOM 1630 O O . THR A 1 204 ? 12.260 10.626 -6.154 1.00 90.50 204 THR A O 1
ATOM 1633 N N . VAL A 1 205 ? 10.109 10.013 -6.436 1.00 88.31 205 VAL A N 1
ATOM 1634 C CA . VAL A 1 205 ? 10.038 10.218 -7.886 1.00 88.31 205 VAL A CA 1
ATOM 1635 C C . VAL A 1 205 ? 9.363 11.555 -8.176 1.00 88.31 205 VAL A C 1
ATOM 1637 O O . VAL A 1 205 ? 8.402 11.931 -7.504 1.00 88.31 205 VAL A O 1
ATOM 1640 N N . GLY A 1 206 ? 9.887 12.312 -9.130 1.00 84.12 206 GLY A N 1
ATOM 1641 C CA . GLY A 1 206 ? 9.434 13.673 -9.402 1.00 84.12 206 GLY A CA 1
ATOM 1642 C C . GLY A 1 206 ? 10.014 14.194 -10.706 1.00 84.12 206 GLY A C 1
ATOM 1643 O O . GLY A 1 206 ? 10.914 13.580 -11.273 1.00 84.12 206 GLY A O 1
ATOM 1644 N N . LYS A 1 207 ? 9.497 15.332 -11.166 1.00 73.75 207 LYS A N 1
ATOM 1645 C CA . LYS A 1 207 ? 9.979 16.005 -12.373 1.00 73.75 207 LYS A CA 1
ATOM 1646 C C . LYS A 1 207 ? 11.446 16.424 -12.173 1.00 73.75 207 LYS A C 1
ATOM 1648 O O . LYS A 1 207 ? 11.750 17.069 -11.171 1.00 73.75 207 LYS A O 1
ATOM 1653 N N . ASN A 1 208 ? 12.323 16.096 -13.126 1.00 69.88 208 ASN A N 1
ATOM 1654 C CA . ASN A 1 208 ? 13.764 16.414 -13.137 1.00 69.88 208 ASN A CA 1
ATOM 1655 C C . ASN A 1 208 ? 14.637 15.536 -12.220 1.00 69.88 208 ASN A C 1
ATOM 1657 O O . ASN A 1 208 ? 15.646 16.004 -11.687 1.00 69.88 208 ASN A O 1
ATOM 1661 N N . LYS A 1 209 ? 14.267 14.269 -12.011 1.00 69.69 209 LYS A N 1
ATOM 1662 C CA . LYS A 1 209 ? 15.114 13.304 -11.299 1.00 69.69 209 LYS A CA 1
ATOM 1663 C C . LYS A 1 209 ? 15.553 12.237 -12.289 1.00 69.69 209 LYS A C 1
ATOM 1665 O O . LYS A 1 209 ? 14.866 11.229 -12.423 1.00 69.69 209 LYS A O 1
ATOM 1670 N N . ASN A 1 210 ? 16.721 12.447 -12.901 1.00 63.62 210 ASN A N 1
ATOM 1671 C CA . ASN A 1 210 ? 17.273 11.654 -14.012 1.00 63.62 210 ASN A CA 1
ATOM 1672 C C . ASN A 1 210 ? 17.128 10.123 -13.854 1.00 63.62 210 ASN A C 1
ATOM 1674 O O . ASN A 1 210 ? 16.831 9.432 -14.821 1.00 63.62 210 ASN A O 1
ATOM 1678 N N . ASP A 1 211 ? 17.285 9.583 -12.639 1.00 67.44 211 ASP A N 1
ATOM 1679 C CA . ASP A 1 211 ? 17.189 8.135 -12.377 1.00 67.44 211 ASP A CA 1
ATOM 1680 C C . ASP A 1 211 ? 15.741 7.601 -12.295 1.00 67.44 211 ASP A C 1
ATOM 1682 O O . ASP A 1 211 ? 15.521 6.393 -12.357 1.00 67.44 211 ASP A O 1
ATOM 1686 N N . SER A 1 212 ? 14.748 8.475 -12.110 1.00 73.06 212 SER A N 1
ATOM 1687 C CA . SER A 1 212 ? 13.353 8.112 -11.807 1.00 73.06 212 SER A CA 1
ATOM 1688 C C . SER A 1 212 ? 12.304 8.738 -12.728 1.00 73.06 212 SER A C 1
ATOM 1690 O O . SER A 1 212 ? 11.105 8.535 -12.511 1.00 73.06 212 SER A O 1
ATOM 1692 N N . ASP A 1 213 ? 12.736 9.479 -13.749 1.00 78.38 213 ASP A N 1
ATOM 1693 C CA . ASP A 1 213 ? 11.844 10.189 -14.668 1.00 78.38 213 ASP A CA 1
ATOM 1694 C C . ASP A 1 213 ? 10.873 9.232 -15.377 1.00 78.38 213 ASP A C 1
ATOM 1696 O O . ASP A 1 213 ? 9.701 9.565 -15.546 1.00 78.38 213 ASP A O 1
ATOM 1700 N N . ASP A 1 214 ? 11.311 8.016 -15.716 1.00 83.75 214 ASP A N 1
ATOM 1701 C CA . ASP A 1 214 ? 10.449 7.019 -16.361 1.00 83.75 214 ASP A CA 1
ATOM 1702 C C . ASP A 1 214 ? 9.351 6.504 -15.420 1.00 83.75 214 ASP A C 1
ATOM 1704 O O . ASP A 1 214 ? 8.215 6.338 -15.853 1.00 83.75 214 ASP A O 1
ATOM 1708 N N . ILE A 1 215 ? 9.652 6.313 -14.123 1.00 87.19 215 ILE A N 1
ATOM 1709 C CA . ILE A 1 215 ? 8.629 5.945 -13.120 1.00 87.19 215 ILE A CA 1
ATOM 1710 C C . ILE A 1 215 ? 7.594 7.054 -12.995 1.00 87.19 215 ILE A C 1
ATOM 1712 O O . ILE A 1 215 ? 6.391 6.810 -12.922 1.00 87.19 215 ILE A O 1
ATOM 1716 N N . TYR A 1 216 ? 8.077 8.293 -12.947 1.00 86.75 216 TYR A N 1
ATOM 1717 C CA . TYR A 1 216 ? 7.228 9.456 -12.781 1.00 86.75 216 TYR A CA 1
ATOM 1718 C C . TYR A 1 216 ? 6.304 9.665 -13.989 1.00 86.75 216 TYR A C 1
ATOM 1720 O O . TYR A 1 216 ? 5.117 9.920 -13.796 1.00 86.75 216 TYR A O 1
ATOM 1728 N N . LYS A 1 217 ? 6.807 9.500 -15.220 1.00 86.31 217 LYS A N 1
ATOM 1729 C CA . LYS A 1 217 ? 5.999 9.588 -16.449 1.00 86.31 217 LYS A CA 1
ATOM 1730 C C . LYS A 1 217 ? 4.860 8.571 -16.457 1.00 86.31 217 LYS A C 1
ATOM 1732 O O . LYS A 1 217 ? 3.722 8.954 -16.714 1.00 86.31 217 LYS A O 1
ATOM 1737 N N . ASP A 1 218 ? 5.140 7.321 -16.105 1.00 87.56 218 ASP A N 1
ATOM 1738 C CA . ASP A 1 218 ? 4.116 6.277 -16.043 1.00 87.56 218 ASP A CA 1
ATOM 1739 C C . ASP A 1 218 ? 3.085 6.551 -14.948 1.00 87.56 218 ASP A C 1
ATOM 1741 O O . ASP A 1 218 ? 1.881 6.492 -15.178 1.00 87.56 218 ASP A O 1
ATOM 1745 N N . LEU A 1 219 ? 3.538 6.966 -13.763 1.00 87.31 219 LEU A N 1
ATOM 1746 C CA . LEU A 1 219 ? 2.639 7.388 -12.687 1.00 87.31 219 LEU A CA 1
ATOM 1747 C C . LEU A 1 219 ? 1.702 8.531 -13.102 1.00 87.31 219 LEU A C 1
ATOM 1749 O O . LEU A 1 219 ? 0.568 8.591 -12.627 1.00 87.31 219 LEU A O 1
ATOM 1753 N N . MET A 1 220 ? 2.170 9.438 -13.960 1.00 82.81 220 MET A N 1
ATOM 1754 C CA . MET A 1 220 ? 1.370 10.537 -14.503 1.00 82.81 220 MET A CA 1
ATOM 1755 C C . MET A 1 220 ? 0.443 10.107 -15.649 1.00 82.81 220 MET A C 1
ATOM 1757 O O . MET A 1 220 ? -0.597 10.743 -15.845 1.00 82.81 220 MET A O 1
ATOM 1761 N N . SER A 1 221 ? 0.796 9.062 -16.405 1.00 83.56 221 SER A N 1
ATOM 1762 C CA . SER A 1 221 ? -0.001 8.565 -17.537 1.00 83.56 221 SER A CA 1
ATOM 1763 C C . SER A 1 221 ? -1.222 7.762 -17.082 1.00 83.56 221 SER A C 1
ATOM 1765 O O . SER A 1 221 ? -2.246 7.732 -17.768 1.00 83.56 221 SER A O 1
ATOM 1767 N N . TYR A 1 222 ? -1.159 7.171 -15.888 1.00 80.12 222 TYR A N 1
ATOM 1768 C CA . TYR A 1 222 ? -2.255 6.423 -15.293 1.00 80.12 222 TYR A CA 1
ATOM 1769 C C . TYR A 1 222 ? -3.524 7.272 -15.097 1.00 80.12 222 TYR A C 1
ATOM 1771 O O . TYR A 1 222 ? -3.588 8.203 -14.292 1.00 80.12 222 TYR A O 1
ATOM 1779 N N . SER A 1 223 ? -4.584 6.897 -15.818 1.00 60.66 223 SER A N 1
ATOM 1780 C CA . SER A 1 223 ? -5.908 7.535 -15.782 1.00 60.66 223 SER A CA 1
ATOM 1781 C C . SER A 1 223 ? -6.626 7.353 -14.437 1.00 60.66 223 SER A C 1
ATOM 1783 O O . SER A 1 223 ? -7.291 8.272 -13.954 1.00 60.66 223 SER A O 1
ATOM 1785 N N . PHE A 1 224 ? -6.454 6.192 -13.797 1.00 49.97 224 PHE A N 1
ATOM 1786 C CA . PHE A 1 224 ? -7.017 5.888 -12.482 1.00 49.97 224 PHE A CA 1
ATOM 1787 C C . PHE A 1 224 ? -6.101 6.402 -11.364 1.00 49.97 224 PHE A C 1
ATOM 1789 O O . PHE A 1 224 ? -5.020 5.850 -11.145 1.00 49.97 224 PHE A O 1
ATOM 1796 N N . ALA A 1 225 ? -6.582 7.427 -10.651 1.00 48.00 225 ALA A N 1
ATOM 1797 C CA . ALA A 1 225 ? -5.928 8.125 -9.541 1.00 48.00 225 ALA A CA 1
ATOM 1798 C C . ALA A 1 225 ? -4.743 9.031 -9.922 1.00 48.00 225 ALA A C 1
ATOM 1800 O O . ALA A 1 225 ? -3.686 8.973 -9.293 1.00 48.00 225 ALA A O 1
ATOM 1801 N N . LYS A 1 226 ? -4.953 9.958 -10.872 1.00 52.59 226 LYS A N 1
ATOM 1802 C CA . LYS A 1 226 ? -4.038 11.099 -11.047 1.00 52.59 226 LYS A CA 1
ATOM 1803 C C . LYS A 1 226 ? -3.747 11.746 -9.685 1.00 52.59 226 LYS A C 1
ATOM 1805 O O . LYS A 1 226 ? -4.691 12.124 -8.974 1.00 52.59 226 LYS A O 1
ATOM 1810 N N . PRO A 1 227 ? -2.472 11.904 -9.294 1.00 50.19 227 PRO A N 1
ATOM 1811 C CA . PRO A 1 227 ? -2.118 12.677 -8.117 1.00 50.19 227 PRO A CA 1
ATOM 1812 C C . PRO A 1 227 ? -2.713 14.082 -8.251 1.00 50.19 227 PRO A C 1
ATOM 1814 O O . PRO A 1 227 ? -2.342 14.839 -9.140 1.00 50.19 227 PRO A O 1
ATOM 1817 N N . ARG A 1 228 ? -3.669 14.432 -7.376 1.00 54.44 228 ARG A N 1
ATOM 1818 C CA . ARG A 1 228 ? -4.413 15.710 -7.436 1.00 54.44 228 ARG A CA 1
ATOM 1819 C C . ARG A 1 228 ? -3.521 16.958 -7.398 1.00 54.44 228 ARG A C 1
ATOM 1821 O O . ARG A 1 228 ? -3.973 18.023 -7.788 1.00 54.44 228 ARG A O 1
ATOM 1828 N N . ASN A 1 229 ? -2.272 16.814 -6.957 1.00 51.72 229 ASN A N 1
ATOM 1829 C CA . ASN A 1 229 ? -1.251 17.855 -6.991 1.00 51.72 229 ASN A CA 1
ATOM 1830 C C . ASN A 1 229 ? -0.093 17.360 -7.870 1.00 51.72 229 ASN A C 1
ATOM 1832 O O . ASN A 1 229 ? 0.855 16.770 -7.351 1.00 51.72 229 ASN A O 1
ATOM 1836 N N . ALA A 1 230 ? -0.190 17.568 -9.185 1.00 52.66 230 ALA A N 1
ATOM 1837 C CA . ALA A 1 230 ? 0.788 17.114 -10.182 1.00 52.66 230 ALA A CA 1
ATOM 1838 C C . ALA A 1 230 ? 2.205 17.709 -9.997 1.00 52.66 230 ALA A C 1
ATOM 1840 O O . ALA A 1 230 ? 3.159 17.242 -10.610 1.00 52.66 230 ALA A O 1
ATOM 1841 N N . GLU A 1 231 ? 2.356 18.705 -9.121 1.00 53.28 231 GLU A N 1
ATOM 1842 C CA . GLU A 1 231 ? 3.625 19.381 -8.820 1.00 53.28 231 GLU A CA 1
ATOM 1843 C C . GLU A 1 231 ? 4.438 18.726 -7.696 1.00 53.28 231 GLU A C 1
ATOM 1845 O O . GLU A 1 231 ? 5.591 19.094 -7.482 1.00 53.28 231 GLU A O 1
ATOM 1850 N N . LYS A 1 232 ? 3.858 17.793 -6.928 1.00 70.75 232 LYS A N 1
ATOM 1851 C CA . LYS A 1 232 ? 4.530 17.247 -5.741 1.00 70.75 232 LYS A CA 1
ATOM 1852 C C . LYS A 1 232 ? 5.247 15.940 -6.044 1.00 70.75 232 LYS A C 1
ATOM 1854 O O . LYS A 1 232 ? 4.682 15.040 -6.659 1.00 70.75 232 LYS A O 1
ATOM 1859 N N . ASP A 1 233 ? 6.460 15.836 -5.508 1.00 79.19 233 ASP A N 1
ATOM 1860 C CA . ASP A 1 233 ? 7.228 14.600 -5.399 1.00 79.19 233 ASP A CA 1
ATOM 1861 C C . ASP A 1 233 ? 6.351 13.445 -4.886 1.00 79.19 233 ASP A C 1
ATOM 1863 O O . ASP A 1 233 ? 5.694 13.542 -3.841 1.00 79.19 233 ASP A O 1
ATOM 1867 N N . ILE A 1 234 ? 6.363 12.332 -5.615 1.00 87.62 234 ILE A N 1
ATOM 1868 C CA . ILE A 1 234 ? 5.639 11.116 -5.261 1.00 87.62 234 ILE A CA 1
ATOM 1869 C C . ILE A 1 234 ? 6.581 10.191 -4.505 1.00 87.62 234 ILE A C 1
ATOM 1871 O O . ILE A 1 234 ? 7.707 9.919 -4.916 1.00 87.62 234 ILE A O 1
ATOM 1875 N N . LYS A 1 235 ? 6.092 9.674 -3.380 1.00 91.94 235 LYS A N 1
ATOM 1876 C CA . LYS A 1 235 ? 6.778 8.646 -2.599 1.00 91.94 235 LYS A CA 1
ATOM 1877 C C . LYS A 1 235 ? 6.256 7.271 -2.993 1.00 91.94 235 LYS A C 1
ATOM 1879 O O . LYS A 1 235 ? 5.050 7.020 -2.856 1.00 91.94 235 LYS A O 1
ATOM 1884 N N . ILE A 1 236 ? 7.168 6.409 -3.435 1.00 94.50 236 ILE A N 1
ATOM 1885 C CA . ILE A 1 236 ? 6.918 4.994 -3.714 1.00 94.50 236 ILE A CA 1
ATOM 188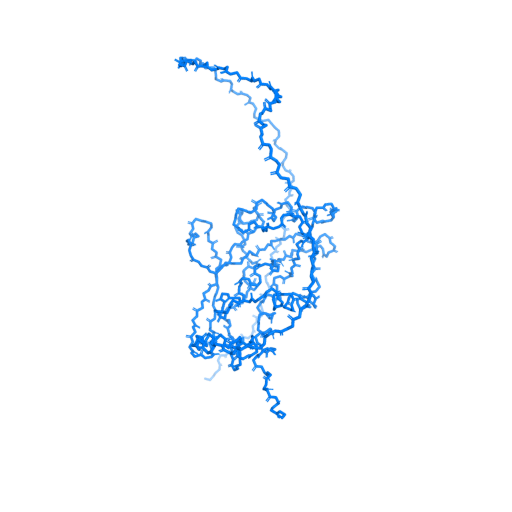6 C C . ILE A 1 236 ? 7.695 4.115 -2.728 1.00 94.50 236 ILE A C 1
ATOM 1888 O O . ILE A 1 236 ? 8.785 4.478 -2.283 1.00 94.50 236 ILE A O 1
ATOM 1892 N N . TYR A 1 237 ? 7.123 2.969 -2.378 1.00 96.88 237 TYR A N 1
ATOM 1893 C CA . TYR A 1 237 ? 7.638 2.043 -1.366 1.00 96.88 237 TYR A CA 1
ATOM 1894 C C . TYR A 1 237 ? 7.595 0.625 -1.912 1.00 96.88 237 TYR A C 1
ATOM 1896 O O . TYR A 1 237 ? 6.664 0.300 -2.644 1.00 96.88 237 TYR A O 1
ATOM 1904 N N . GLU A 1 238 ? 8.565 -0.220 -1.556 1.00 97.56 238 GLU A N 1
ATOM 1905 C CA . GLU A 1 238 ? 8.588 -1.604 -2.038 1.00 97.56 238 GLU A CA 1
ATOM 1906 C C . GLU A 1 238 ? 7.326 -2.376 -1.616 1.00 97.56 238 GLU A C 1
ATOM 1908 O O . GLU A 1 238 ? 6.954 -2.399 -0.439 1.00 97.56 238 GLU A O 1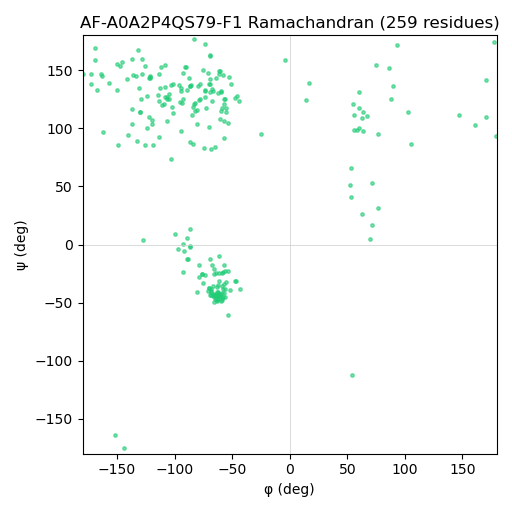
ATOM 1913 N N . TRP A 1 239 ? 6.713 -3.077 -2.571 1.00 98.31 239 TRP A N 1
ATOM 1914 C CA . TRP A 1 239 ? 5.467 -3.833 -2.427 1.00 98.31 239 TRP A CA 1
ATOM 1915 C C . TRP A 1 239 ? 5.474 -4.801 -1.251 1.00 98.31 239 TRP A C 1
ATOM 1917 O O . TRP A 1 239 ? 4.500 -4.879 -0.500 1.00 98.31 239 TRP A O 1
ATOM 1927 N N . ARG A 1 240 ? 6.610 -5.466 -1.016 1.00 97.12 240 ARG A N 1
ATOM 1928 C CA . ARG A 1 240 ? 6.793 -6.410 0.094 1.00 97.12 240 ARG A CA 1
ATOM 1929 C C . ARG A 1 240 ? 6.440 -5.826 1.467 1.00 97.12 240 ARG A C 1
ATOM 1931 O O . ARG A 1 240 ? 6.109 -6.584 2.373 1.00 97.12 240 ARG A O 1
ATOM 1938 N N . HIS A 1 241 ? 6.456 -4.502 1.630 1.00 98.12 241 HIS A N 1
ATOM 1939 C CA . HIS A 1 241 ? 6.126 -3.829 2.886 1.00 98.12 241 HIS A CA 1
ATOM 1940 C C . HIS A 1 241 ? 4.642 -3.498 3.077 1.00 98.12 241 HIS A C 1
ATOM 1942 O O . HIS A 1 241 ? 4.259 -3.169 4.199 1.00 98.12 241 HIS A O 1
ATOM 1948 N N . LEU A 1 242 ? 3.807 -3.593 2.037 1.00 98.38 242 LEU A N 1
ATOM 1949 C CA . LEU A 1 242 ? 2.440 -3.063 2.032 1.00 98.38 242 LEU A CA 1
ATOM 1950 C C . LEU A 1 242 ? 1.597 -3.555 3.219 1.00 98.38 242 LEU A C 1
ATOM 1952 O O . LEU A 1 242 ? 1.155 -2.752 4.043 1.00 98.38 242 LEU A O 1
ATOM 1956 N N . LEU A 1 243 ? 1.397 -4.871 3.336 1.00 97.81 243 LEU A N 1
ATOM 1957 C CA . LEU A 1 243 ? 0.533 -5.432 4.380 1.00 97.81 243 LEU A CA 1
ATOM 1958 C C . LEU A 1 243 ? 1.139 -5.293 5.776 1.00 97.81 243 LEU A C 1
ATOM 1960 O O . LEU A 1 243 ? 0.427 -4.992 6.734 1.00 97.81 243 LEU A O 1
ATOM 1964 N N . HIS A 1 244 ? 2.460 -5.459 5.887 1.00 97.38 244 HIS A N 1
ATOM 1965 C CA . HIS A 1 244 ? 3.166 -5.301 7.156 1.00 97.38 244 HIS A CA 1
ATOM 1966 C C . HIS A 1 244 ? 3.019 -3.878 7.708 1.00 97.38 244 HIS A C 1
ATOM 1968 O O . HIS A 1 244 ? 2.736 -3.696 8.892 1.00 97.38 244 HIS A O 1
ATOM 1974 N N . ALA A 1 245 ? 3.148 -2.864 6.851 1.00 97.75 245 ALA A N 1
ATOM 1975 C CA . ALA A 1 245 ? 2.968 -1.473 7.238 1.00 97.75 245 ALA A CA 1
ATOM 1976 C C . ALA A 1 245 ? 1.528 -1.189 7.712 1.00 97.75 245 ALA A C 1
ATOM 1978 O O . ALA A 1 245 ? 1.349 -0.517 8.735 1.00 97.75 245 ALA A O 1
ATOM 1979 N N . ILE A 1 246 ? 0.510 -1.755 7.043 1.00 97.94 246 ILE A N 1
ATOM 1980 C CA . ILE A 1 246 ? -0.901 -1.632 7.456 1.00 97.94 246 ILE A CA 1
ATOM 1981 C C . ILE A 1 246 ? -1.145 -2.281 8.827 1.00 97.94 246 ILE A C 1
ATOM 1983 O O . ILE A 1 246 ? -1.742 -1.669 9.716 1.00 97.94 246 ILE A O 1
ATOM 1987 N N . ASP A 1 247 ? -0.674 -3.507 9.033 1.00 96.75 247 ASP A N 1
ATOM 1988 C CA . ASP A 1 247 ? -0.811 -4.188 10.322 1.00 96.75 247 ASP A CA 1
ATOM 1989 C C . ASP A 1 247 ? -0.103 -3.405 11.441 1.00 96.75 247 ASP A C 1
ATOM 1991 O O . ASP A 1 247 ? -0.679 -3.140 12.502 1.00 96.75 247 ASP A O 1
ATOM 1995 N N . LYS A 1 248 ? 1.115 -2.921 11.173 1.00 95.81 248 LYS A N 1
ATOM 1996 C CA . LYS A 1 248 ? 1.895 -2.115 12.116 1.00 95.81 248 LYS A CA 1
ATOM 1997 C C . LYS A 1 248 ? 1.183 -0.823 12.505 1.00 95.81 248 LYS A C 1
ATOM 1999 O O . LYS A 1 248 ? 1.154 -0.483 13.692 1.00 95.81 248 LYS A O 1
ATOM 2004 N N . ILE A 1 249 ? 0.598 -0.097 11.547 1.00 95.62 249 ILE A N 1
ATOM 2005 C CA . ILE A 1 249 ? -0.094 1.156 11.861 1.00 95.62 249 ILE A CA 1
ATOM 2006 C C . ILE A 1 249 ? -1.368 0.895 12.670 1.00 95.62 249 ILE A C 1
ATOM 2008 O O . ILE A 1 249 ? -1.604 1.593 13.655 1.00 95.62 249 ILE A O 1
ATOM 2012 N N . ILE A 1 250 ? -2.135 -0.152 12.348 1.00 94.88 250 ILE A N 1
ATOM 2013 C CA . ILE A 1 250 ? -3.331 -0.526 13.116 1.00 94.88 250 ILE A CA 1
ATOM 2014 C C . ILE A 1 250 ? -2.944 -0.910 14.548 1.00 94.88 250 ILE A C 1
ATOM 2016 O O . ILE A 1 250 ? -3.502 -0.357 15.496 1.00 94.88 250 ILE A O 1
ATOM 2020 N N . LYS A 1 251 ? -1.923 -1.755 14.735 1.00 93.62 251 LYS A N 1
ATOM 2021 C CA . LYS A 1 251 ? -1.414 -2.138 16.065 1.00 93.62 251 LYS A CA 1
ATOM 2022 C C . LYS A 1 251 ? -0.935 -0.936 16.880 1.00 93.62 251 LYS A C 1
ATOM 2024 O O . LYS A 1 251 ? -1.251 -0.829 18.067 1.00 93.62 251 LYS A O 1
ATOM 2029 N N . LYS A 1 252 ? -0.229 0.005 16.244 1.00 91.56 252 LYS A N 1
ATOM 2030 C CA . LYS A 1 252 ? 0.278 1.227 16.891 1.00 91.56 252 LYS A CA 1
ATOM 2031 C C . LYS A 1 252 ? -0.834 2.070 17.521 1.00 91.56 252 LYS A C 1
ATOM 2033 O O . LYS A 1 252 ? -0.617 2.656 18.585 1.00 91.56 252 LYS A O 1
ATOM 2038 N N . TYR A 1 253 ? -1.993 2.157 16.870 1.00 90.00 253 TYR A N 1
ATOM 2039 C CA . TYR A 1 253 ? -3.143 2.915 17.372 1.00 90.00 253 TYR A CA 1
ATOM 2040 C C . TYR A 1 253 ? -4.108 2.058 18.204 1.00 90.00 253 TYR A C 1
ATOM 2042 O O . TYR A 1 253 ? -4.757 2.596 19.093 1.00 90.00 253 TYR A O 1
ATOM 2050 N N . SER A 1 254 ? -4.135 0.735 18.012 1.00 86.56 254 SER A N 1
ATOM 2051 C CA . SER A 1 254 ? -4.960 -0.186 18.803 1.00 86.56 254 SER A CA 1
ATOM 2052 C C . SER A 1 254 ? -4.437 -0.427 20.224 1.00 86.56 254 SER A C 1
ATOM 2054 O O . SER A 1 254 ? -5.221 -0.810 21.090 1.00 86.56 254 SER A O 1
ATOM 2056 N N . GLY A 1 255 ? -3.130 -0.281 20.469 1.00 70.00 255 GLY A N 1
ATOM 2057 C CA . GLY A 1 255 ? -2.493 -0.652 21.743 1.00 70.00 255 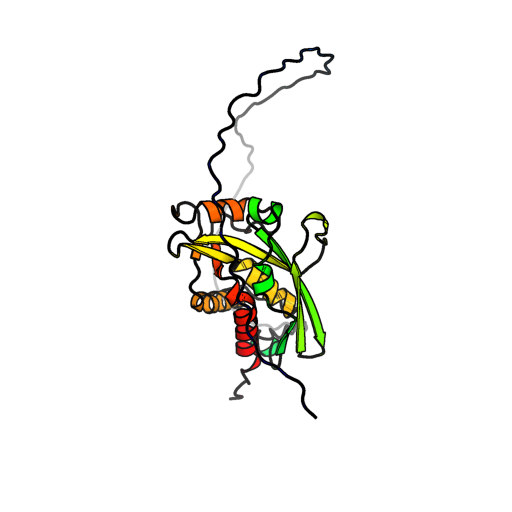GLY A CA 1
ATOM 2058 C C . GLY A 1 255 ? -2.388 0.462 22.791 1.00 70.00 255 GLY A C 1
ATOM 2059 O O . GLY A 1 255 ? -1.952 0.213 23.915 1.00 70.00 255 GLY A O 1
ATOM 2060 N N . LYS A 1 256 ? -2.756 1.704 22.463 1.00 63.53 256 LYS A N 1
ATOM 2061 C CA . LYS A 1 256 ? -2.618 2.831 23.394 1.00 63.53 256 LYS A CA 1
ATOM 2062 C C . LYS A 1 256 ? -3.847 2.934 24.295 1.00 63.53 256 LYS A C 1
ATOM 2064 O O . LYS A 1 256 ? -4.776 3.679 24.003 1.00 63.53 256 LYS A O 1
ATOM 2069 N N . LYS A 1 257 ? -3.835 2.226 25.430 1.00 54.06 257 LYS A N 1
ATOM 2070 C CA . LYS A 1 257 ? -4.749 2.547 26.537 1.00 54.06 257 LYS A CA 1
ATOM 2071 C C . LYS A 1 257 ? -4.486 3.988 26.984 1.00 54.06 257 LYS A C 1
ATOM 2073 O O . LYS A 1 257 ? -3.332 4.354 27.223 1.00 54.06 257 LYS A O 1
ATOM 2078 N N . ARG A 1 258 ? -5.541 4.797 27.127 1.00 56.78 258 ARG A N 1
ATOM 2079 C CA . ARG A 1 258 ? -5.453 6.061 27.869 1.00 56.78 258 ARG A CA 1
ATOM 2080 C C . ARG A 1 258 ? -4.920 5.728 29.264 1.00 56.78 258 ARG A C 1
ATOM 2082 O O . ARG A 1 258 ? -5.544 4.968 29.999 1.00 56.78 258 ARG A O 1
ATOM 2089 N N . ARG A 1 259 ? -3.749 6.261 29.621 1.00 52.09 259 ARG A N 1
ATOM 2090 C CA . ARG A 1 259 ? -3.404 6.415 31.035 1.00 52.09 259 ARG A CA 1
ATOM 2091 C C . ARG A 1 259 ? -4.333 7.510 31.537 1.00 52.09 259 ARG A C 1
ATOM 2093 O O . ARG A 1 259 ? -4.119 8.670 31.199 1.00 52.09 259 ARG A O 1
ATOM 2100 N N . ASN A 1 260 ? -5.407 7.128 32.222 1.00 46.69 260 ASN A N 1
ATOM 2101 C CA . ASN A 1 260 ? -6.214 8.088 32.964 1.00 46.69 260 ASN A CA 1
ATOM 2102 C C . ASN A 1 260 ? -5.265 8.746 33.976 1.00 46.69 260 ASN A C 1
ATOM 2104 O O . ASN A 1 260 ? -4.643 8.037 34.767 1.00 46.69 260 ASN A O 1
ATOM 2108 N N . LYS A 1 261 ? -5.067 10.057 33.843 1.00 38.16 261 LYS A N 1
ATOM 2109 C CA . LYS A 1 261 ? -4.386 10.889 34.832 1.00 38.16 261 LYS A CA 1
ATOM 2110 C C . LYS A 1 261 ? -5.455 11.562 35.672 1.00 38.16 261 LYS A C 1
ATOM 2112 O O . LYS A 1 261 ? -6.473 11.954 35.056 1.00 38.16 261 LYS A O 1
#

Organism: Rhizophagus irregularis (strain DAOM 181602 / DAOM 197198 / MUCL 43194) (NCBI:txid747089)

Secondary structure (DSSP, 8-state):
-------------PPPP---------------------------------------------------------------------HHHHHTT-EEEEES-GGGGGSS--HHHHHTTEEEEEEEEEEETTEEEEEEEEE-GGG--SS-EEEEEEEEEETTTTEEEEEEEHHHHHHHHHHHHT-PPPHHHHHHHHHHHGGG--EEE-TT-TTTHHHHHHHHH-STT--S-TTS-EEEEEGGGHHHHHHHHHHHHHS------

Sequence (261 aa):
MAMVYLNQSSIAVPMADYHHLDLSTISDASISDASISSISNASISDASISDAISDATLDCKPEQPIVPSSHPTDRKHKIRIFTLESLTDLLNGVQISFDGNHNDMTQLWSQEELNVRRRVVQFFKTRAKKRIMASFKAVDPIELPNNGIFVSCLYWYDKKTQCDKWYFTSTDYLNLLESLTGIRLTSDEKNRIRRNLEEYKPITVGKNKNDSDDIYKDLMSYSFAKPRNAEKDIKIYEWRHLLHAIDKIIKKYSGKKRRNK

Mean predicted aligned error: 17.26 Å